Protein AF-A0A3M7GRW7-F1 (afdb_monomer_lite)

Sequence (315 aa):
MDSTAVFAVFLAGLLQLQQWLLDLPASTMAALSAYVTSEVLVVVLVALPWVFFLLSLLIVLRYGQVTFPTPPISPDSPAPTSLPALVDDADWHMRYGNLDKDNTTLTNRVTLMEQNLERLRGEKRHQQVEIARLERRLREAHEDLRTAREERQDPTSAAVYVELKEKKDILEARKAKLDRANKDLSKKLADREAAYQDLLAEKNDLQAKKGALASERLRHQHTHSKVLDLTAECERLEKQLSAAKEAAIDAQRTAESREKSMKDQRDHARLLDRQARDAAQLQRQLDTKLREQAENGAKELERTLGERDQTVKEL

Structure (mmCIF, N/CA/C/O backbone):
data_AF-A0A3M7GRW7-F1
#
_entry.id   AF-A0A3M7GRW7-F1
#
loop_
_atom_site.group_PDB
_atom_site.id
_atom_site.type_symbol
_atom_site.label_atom_id
_atom_site.label_alt_id
_atom_site.label_comp_id
_atom_site.label_asym_id
_atom_site.label_entity_id
_atom_site.label_seq_id
_atom_site.pdbx_PDB_ins_code
_atom_site.Cartn_x
_atom_site.Cartn_y
_atom_site.Cartn_z
_atom_site.occupancy
_atom_site.B_iso_or_equiv
_atom_site.auth_seq_id
_atom_site.auth_comp_id
_atom_site.auth_asym_id
_atom_site.auth_atom_id
_atom_site.pdbx_PDB_model_num
ATOM 1 N N . MET A 1 1 ? -23.688 -28.648 26.831 1.00 47.34 1 MET A N 1
ATOM 2 C CA . MET A 1 1 ? -22.777 -29.189 25.801 1.00 47.34 1 MET A CA 1
ATOM 3 C C . MET A 1 1 ? -22.650 -28.113 24.749 1.00 47.34 1 MET A C 1
ATOM 5 O O . MET A 1 1 ? -23.649 -27.794 24.118 1.00 47.34 1 MET A O 1
ATOM 9 N N . ASP A 1 2 ? -21.474 -27.504 24.635 1.00 44.59 2 ASP A N 1
ATOM 10 C CA . ASP A 1 2 ? -21.261 -26.378 23.729 1.00 44.59 2 ASP A CA 1
ATOM 11 C C . ASP A 1 2 ? -21.096 -26.904 22.301 1.00 44.59 2 ASP A C 1
ATOM 13 O O . ASP A 1 2 ? -20.104 -27.560 21.972 1.00 44.59 2 ASP A O 1
ATOM 17 N N . SER A 1 3 ? -22.087 -26.633 21.447 1.00 45.44 3 SER A N 1
ATOM 18 C CA . SER A 1 3 ? -22.124 -27.051 20.036 1.00 45.44 3 SER A CA 1
ATOM 19 C C . SER A 1 3 ? -20.879 -26.629 19.244 1.00 45.44 3 SER A C 1
ATOM 21 O O . SER A 1 3 ? -20.527 -27.256 18.248 1.00 45.44 3 SER A O 1
ATOM 23 N N . THR A 1 4 ? -20.170 -25.602 19.713 1.00 50.72 4 THR A N 1
ATOM 24 C CA . THR A 1 4 ? -18.926 -25.072 19.145 1.00 50.72 4 THR A CA 1
ATOM 25 C C . THR A 1 4 ? -17.755 -26.050 19.245 1.00 50.72 4 THR A C 1
ATOM 27 O O . THR A 1 4 ? -16.975 -26.158 18.302 1.00 50.72 4 THR A O 1
ATOM 30 N N . ALA A 1 5 ? -17.640 -26.801 20.345 1.00 51.97 5 ALA A N 1
ATOM 31 C CA . ALA A 1 5 ? -16.548 -27.761 20.529 1.00 51.97 5 ALA A CA 1
ATOM 32 C C . ALA A 1 5 ? -16.709 -28.977 19.602 1.00 51.97 5 ALA A C 1
ATOM 34 O O . ALA A 1 5 ? -15.744 -29.448 19.002 1.00 51.97 5 ALA A O 1
ATOM 35 N N . VAL A 1 6 ? -17.949 -29.437 19.421 1.00 56.25 6 VAL A N 1
ATOM 36 C CA . VAL A 1 6 ? -18.278 -30.543 18.510 1.00 56.25 6 VAL A CA 1
ATOM 37 C C . VAL A 1 6 ? -18.035 -30.136 17.053 1.00 56.25 6 VAL A C 1
ATOM 39 O O . VAL A 1 6 ? -17.478 -30.912 16.278 1.00 56.25 6 VAL A O 1
ATOM 42 N N . PHE A 1 7 ? -18.374 -28.896 16.692 1.00 55.38 7 PHE A N 1
ATOM 43 C CA . PHE A 1 7 ? -18.141 -28.365 15.348 1.00 55.38 7 PHE A CA 1
ATOM 44 C C . PHE A 1 7 ? -16.647 -28.182 15.033 1.00 55.38 7 PHE A C 1
ATOM 46 O O . PHE A 1 7 ? -16.212 -28.465 13.918 1.00 55.38 7 PHE A O 1
ATOM 53 N N . AL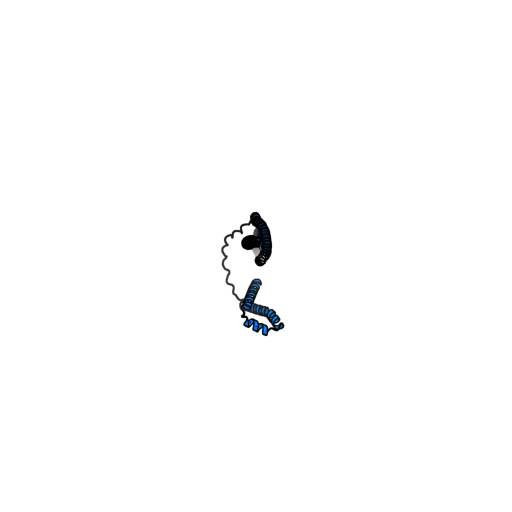A A 1 8 ? -15.840 -27.780 16.020 1.00 62.12 8 ALA A N 1
ATOM 54 C CA . ALA A 1 8 ? -14.392 -27.648 15.861 1.00 62.12 8 ALA A CA 1
ATOM 55 C C . ALA A 1 8 ? -13.701 -29.005 15.638 1.00 62.12 8 ALA A C 1
ATOM 57 O O . ALA A 1 8 ? -12.851 -29.123 14.756 1.00 62.12 8 ALA A O 1
ATOM 58 N N . VAL A 1 9 ? -14.104 -30.046 16.375 1.00 67.75 9 VAL A N 1
ATOM 59 C CA . VAL A 1 9 ? -13.589 -31.413 16.175 1.00 67.75 9 VAL A CA 1
ATOM 60 C C . VAL A 1 9 ? -14.010 -31.966 14.808 1.00 67.75 9 VAL A C 1
ATOM 62 O O . VAL A 1 9 ? -13.211 -32.614 14.135 1.00 67.75 9 VAL A O 1
ATOM 65 N N . PHE A 1 10 ? -15.228 -31.657 14.354 1.00 62.59 10 PHE A N 1
ATOM 66 C CA . PHE A 1 10 ? -15.708 -32.041 13.025 1.00 62.59 10 PHE A CA 1
ATOM 67 C C . PHE A 1 10 ? -14.916 -31.365 11.892 1.00 62.59 10 PHE A C 1
ATOM 69 O O . PHE A 1 10 ? -14.491 -32.038 10.953 1.00 62.59 10 PHE A O 1
ATOM 76 N N . LEU A 1 11 ? -14.651 -30.059 11.999 1.00 66.69 11 LEU A N 1
ATOM 77 C CA . LEU A 1 11 ? -13.840 -29.322 11.022 1.00 66.69 11 LEU A CA 1
ATOM 78 C C . LEU A 1 11 ? -12.388 -29.806 10.986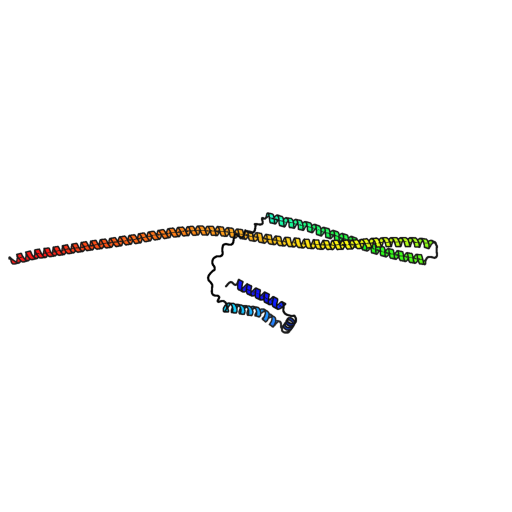 1.00 66.69 11 LEU A C 1
ATOM 80 O O . LEU A 1 11 ? -11.822 -29.956 9.904 1.00 66.69 11 LEU A O 1
ATOM 84 N N . ALA A 1 12 ? -11.801 -30.096 12.150 1.00 68.25 12 ALA A N 1
ATOM 85 C CA . ALA A 1 12 ? -10.462 -30.671 12.230 1.00 68.25 12 ALA A CA 1
ATOM 86 C C . ALA A 1 12 ? -10.405 -32.061 11.569 1.00 68.25 12 ALA A C 1
ATOM 88 O O . ALA A 1 12 ? -9.479 -32.344 10.811 1.00 68.25 12 ALA A O 1
ATOM 89 N N . GLY A 1 13 ? -11.432 -32.895 11.775 1.00 63.03 13 GLY A N 1
ATOM 90 C CA . GLY A 1 13 ? -11.557 -34.197 11.115 1.00 63.03 13 GLY A CA 1
ATOM 91 C C . GLY A 1 13 ? -11.691 -34.097 9.591 1.00 63.03 13 GLY A C 1
ATOM 92 O O . GLY A 1 13 ? -11.062 -34.867 8.870 1.00 63.03 13 GLY A O 1
ATOM 93 N N . LEU A 1 14 ? -12.449 -33.117 9.089 1.00 61.84 14 LEU A N 1
ATOM 94 C CA . LEU A 1 14 ? -12.606 -32.854 7.652 1.00 61.84 14 LEU A CA 1
ATOM 95 C C . LEU A 1 14 ? -11.302 -32.393 6.993 1.00 61.84 14 LEU A C 1
ATOM 97 O O . LEU A 1 14 ? -10.947 -32.889 5.924 1.00 61.84 14 LEU A O 1
ATOM 101 N N . LEU A 1 15 ? -10.566 -31.496 7.650 1.00 66.88 15 LEU A N 1
ATOM 102 C CA . LEU A 1 15 ? -9.250 -31.046 7.189 1.00 66.88 15 LEU A CA 1
ATOM 103 C C . LEU A 1 15 ? -8.248 -32.202 7.136 1.00 66.88 15 LEU A C 1
ATOM 105 O O . LEU A 1 15 ? -7.492 -32.328 6.175 1.00 66.88 15 LEU A O 1
ATOM 109 N N . GLN A 1 16 ? -8.285 -33.093 8.126 1.00 65.19 16 GLN A N 1
ATOM 110 C CA . GLN A 1 16 ? -7.390 -34.243 8.173 1.00 65.19 16 GLN A CA 1
ATOM 111 C C . GLN A 1 16 ? -7.751 -35.316 7.134 1.00 65.19 16 GLN A C 1
ATOM 113 O O . GLN A 1 16 ? -6.857 -35.927 6.551 1.00 65.19 16 GLN A O 1
ATOM 118 N N . LEU A 1 17 ? -9.041 -35.492 6.829 1.00 58.91 17 LEU A N 1
ATOM 119 C CA . LEU A 1 17 ? -9.506 -36.349 5.734 1.00 58.91 17 LEU A CA 1
ATOM 120 C C . LEU A 1 17 ? -9.080 -35.794 4.365 1.00 58.91 17 LEU A C 1
ATOM 122 O O . LEU A 1 17 ? -8.674 -36.555 3.489 1.00 58.91 17 LEU A O 1
ATOM 126 N N . GLN A 1 18 ? -9.138 -34.471 4.188 1.00 65.56 18 GLN A N 1
ATOM 127 C CA . GLN A 1 18 ? -8.706 -33.802 2.961 1.00 65.56 18 GLN A CA 1
ATOM 128 C C . GLN A 1 18 ? -7.193 -33.947 2.744 1.00 65.56 18 GLN A C 1
ATOM 130 O O . GLN A 1 18 ? -6.762 -34.224 1.627 1.00 65.56 18 GLN A O 1
ATOM 135 N N . GLN A 1 19 ? -6.400 -33.832 3.813 1.00 67.44 19 GLN A N 1
ATOM 136 C CA . GLN A 1 19 ? -4.958 -34.081 3.777 1.00 67.44 19 GLN A CA 1
ATOM 137 C C . GLN A 1 19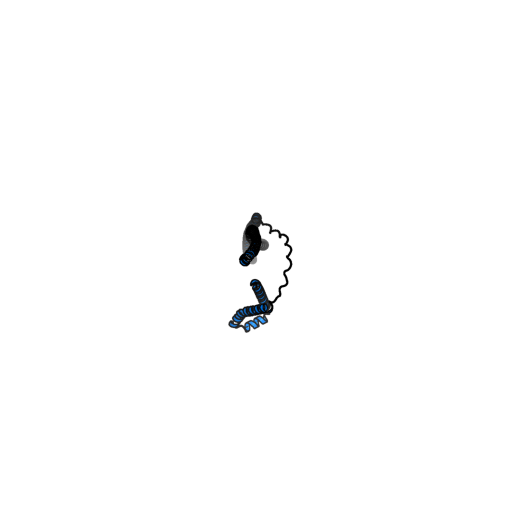 ? -4.656 -35.542 3.399 1.00 67.44 19 GLN A C 1
ATOM 139 O O . GLN A 1 19 ? -3.850 -35.805 2.513 1.00 67.44 19 GLN A O 1
ATOM 144 N N . TRP A 1 20 ? -5.377 -36.494 4.000 1.00 64.88 20 TRP A N 1
ATOM 145 C CA . TRP A 1 20 ? -5.219 -37.923 3.717 1.00 64.88 20 TRP A CA 1
ATOM 146 C C . TRP A 1 20 ? -5.600 -38.299 2.275 1.00 64.88 20 TRP A C 1
ATOM 148 O O . TRP A 1 20 ? -4.962 -39.153 1.666 1.00 64.88 20 TRP A O 1
ATOM 158 N N . LEU A 1 21 ? -6.608 -37.632 1.702 1.00 55.62 21 LEU A N 1
ATOM 159 C CA . LEU A 1 21 ? -7.007 -37.800 0.300 1.00 55.62 21 LEU A CA 1
ATOM 160 C C . LEU A 1 21 ? -5.959 -37.273 -0.692 1.00 55.62 21 LEU A C 1
ATOM 162 O O . LEU A 1 21 ? -5.822 -37.827 -1.782 1.00 55.62 21 LEU A O 1
ATOM 166 N N . LEU A 1 22 ? -5.227 -36.220 -0.320 1.00 63.06 22 LEU A N 1
ATOM 167 C CA . LEU A 1 22 ? -4.153 -35.637 -1.130 1.00 63.06 22 LEU A CA 1
ATOM 168 C C . LEU A 1 22 ? -2.857 -36.458 -1.070 1.00 63.06 22 LEU A C 1
ATOM 170 O O . LEU A 1 22 ? -2.104 -36.460 -2.040 1.00 63.06 22 LEU A O 1
ATOM 174 N N . ASP A 1 23 ? -2.640 -37.197 0.021 1.00 57.22 23 ASP A N 1
ATOM 175 C CA . ASP A 1 23 ? -1.462 -38.050 0.232 1.00 57.22 23 ASP A CA 1
ATOM 176 C C . ASP A 1 23 ? -1.611 -39.478 -0.344 1.00 57.22 23 ASP A C 1
ATOM 178 O O . ASP A 1 23 ? -0.719 -40.319 -0.192 1.00 57.22 23 ASP A O 1
ATOM 182 N N . LEU A 1 24 ? -2.719 -39.788 -1.030 1.00 56.59 24 LEU A N 1
ATOM 183 C CA . LEU A 1 24 ? -2.917 -41.093 -1.667 1.00 56.59 24 LEU A CA 1
ATOM 184 C C . LEU A 1 24 ? -2.034 -41.248 -2.926 1.00 56.59 24 LEU A C 1
ATOM 186 O O . LEU A 1 24 ? -2.049 -40.386 -3.808 1.00 56.59 24 LEU A O 1
ATOM 190 N N . PRO A 1 25 ? -1.294 -42.366 -3.072 1.00 61.78 25 PRO A N 1
ATOM 191 C CA . PRO A 1 25 ? -0.450 -42.611 -4.239 1.00 61.78 25 PRO A CA 1
ATOM 192 C C . PRO A 1 25 ? -1.278 -42.723 -5.530 1.00 61.78 25 PRO A C 1
ATOM 194 O O . PRO A 1 25 ? -2.374 -43.270 -5.543 1.00 61.78 25 PRO A O 1
ATOM 197 N N . ALA A 1 26 ? -0.735 -42.267 -6.662 1.00 56.31 26 ALA A N 1
ATOM 198 C CA . ALA A 1 26 ? -1.457 -42.212 -7.944 1.00 56.31 26 ALA A CA 1
ATOM 199 C C . ALA A 1 26 ? -2.066 -43.560 -8.406 1.00 56.31 26 ALA A C 1
ATOM 201 O O . ALA A 1 26 ? -3.051 -43.581 -9.145 1.00 56.31 26 ALA A O 1
ATOM 202 N N . SER A 1 27 ? -1.524 -44.691 -7.940 1.00 48.34 27 SER A N 1
ATOM 203 C CA . SER A 1 27 ? -2.046 -46.036 -8.208 1.00 48.34 27 SER A CA 1
ATOM 204 C C . SER A 1 27 ? -3.379 -46.337 -7.510 1.00 48.34 27 SER A C 1
ATOM 206 O O . SER A 1 27 ? -4.181 -47.095 -8.055 1.00 48.34 27 SER A O 1
ATOM 208 N N . THR A 1 28 ? -3.668 -45.733 -6.351 1.00 54.56 28 THR A N 1
ATOM 209 C CA . THR A 1 28 ? -4.964 -45.883 -5.664 1.00 54.56 28 THR A CA 1
ATOM 210 C C . THR A 1 28 ? -6.023 -44.951 -6.248 1.00 54.56 28 THR A C 1
ATOM 212 O O . THR A 1 28 ? -7.177 -45.361 -6.372 1.00 54.56 28 THR A O 1
ATOM 215 N N . MET A 1 29 ? -5.643 -43.754 -6.715 1.00 54.03 29 MET A N 1
ATOM 216 C CA . MET A 1 29 ? -6.555 -42.863 -7.451 1.00 54.03 29 MET A CA 1
ATOM 217 C C . MET A 1 29 ? -7.032 -43.478 -8.779 1.00 54.03 29 MET A C 1
ATOM 219 O O . MET A 1 29 ? -8.201 -43.338 -9.135 1.00 54.03 29 MET A O 1
ATOM 223 N N . ALA A 1 30 ? -6.161 -44.212 -9.481 1.00 50.00 30 ALA A N 1
ATOM 224 C CA . ALA A 1 30 ? -6.513 -44.917 -10.716 1.00 50.00 30 ALA A CA 1
ATOM 225 C C . ALA A 1 30 ? -7.403 -46.155 -10.483 1.00 50.00 30 ALA A C 1
ATOM 227 O O . ALA A 1 30 ? -8.252 -46.476 -11.311 1.00 50.00 30 ALA A O 1
ATOM 228 N N . ALA A 1 31 ? -7.246 -46.845 -9.349 1.00 54.41 31 ALA A N 1
ATOM 229 C CA . ALA A 1 31 ? -8.119 -47.962 -8.979 1.00 54.41 31 ALA A CA 1
ATOM 230 C C . ALA A 1 31 ? -9.518 -47.485 -8.542 1.00 54.41 31 ALA A C 1
ATOM 232 O O . ALA A 1 31 ? -10.516 -48.143 -8.835 1.00 54.41 31 ALA A O 1
ATOM 233 N N . LEU A 1 32 ? -9.602 -46.320 -7.889 1.00 51.66 32 LEU A N 1
ATOM 234 C CA . LEU A 1 32 ? -10.870 -45.696 -7.505 1.00 51.66 32 LEU A CA 1
ATOM 235 C C . LEU A 1 32 ? -11.652 -45.189 -8.724 1.00 51.66 32 LEU A C 1
ATOM 237 O O . LEU A 1 32 ? -12.863 -45.371 -8.768 1.00 51.66 32 LEU A O 1
ATOM 241 N N . SER A 1 33 ? -10.996 -44.634 -9.749 1.00 52.94 33 SER A N 1
ATOM 242 C CA . SER A 1 33 ? -11.694 -44.170 -10.960 1.00 52.94 33 SER A CA 1
ATOM 243 C C . SER A 1 33 ? -12.291 -45.303 -11.805 1.00 52.94 33 SER A C 1
ATOM 245 O O . SER A 1 33 ? -13.267 -45.077 -12.517 1.00 52.94 33 SER A O 1
ATOM 247 N N . ALA A 1 34 ? -11.764 -46.527 -11.693 1.00 51.53 34 ALA A N 1
ATOM 248 C CA . ALA A 1 34 ? -12.289 -47.704 -12.387 1.00 51.53 34 ALA A CA 1
ATOM 249 C C . ALA A 1 34 ? -13.552 -48.301 -11.729 1.00 51.53 34 ALA A C 1
ATOM 251 O O . ALA A 1 34 ? -14.300 -49.016 -12.391 1.00 51.53 34 ALA A O 1
ATOM 252 N N . TYR A 1 35 ? -13.806 -48.003 -10.449 1.00 52.62 35 TYR A N 1
ATOM 253 C CA . TYR A 1 35 ? -14.950 -48.524 -9.681 1.00 52.62 35 TYR A CA 1
ATOM 254 C C . TYR A 1 35 ? -16.094 -47.514 -9.503 1.00 52.62 35 TYR A C 1
ATOM 256 O O . TYR A 1 35 ? -17.100 -47.809 -8.856 1.00 52.62 35 TYR A O 1
ATOM 264 N N . VAL A 1 36 ? -15.950 -46.316 -10.069 1.00 47.72 36 VAL A N 1
ATOM 265 C CA . VAL A 1 36 ? -16.861 -45.194 -9.853 1.00 47.72 36 VAL A CA 1
ATOM 266 C C . VAL A 1 36 ? -17.817 -45.050 -11.034 1.00 47.72 36 VAL A C 1
ATOM 268 O O . VAL A 1 36 ? -17.513 -44.438 -12.054 1.00 47.72 36 VAL A O 1
ATOM 271 N N . THR A 1 37 ? -19.025 -45.581 -10.876 1.00 57.19 37 THR A N 1
ATOM 272 C CA . THR A 1 37 ? -20.202 -45.034 -11.559 1.00 57.19 37 THR A CA 1
ATOM 273 C C . THR A 1 37 ? -20.700 -43.816 -10.773 1.00 57.19 37 THR A C 1
ATOM 275 O O . THR A 1 37 ? -20.605 -43.776 -9.542 1.00 57.19 37 THR A O 1
ATOM 278 N N . SER A 1 38 ? -21.202 -42.786 -11.469 1.00 52.97 38 SER A N 1
ATOM 279 C CA . SER A 1 38 ? -21.516 -41.475 -10.865 1.00 52.97 38 SER A CA 1
ATOM 280 C C . SER A 1 38 ? -22.535 -41.538 -9.721 1.00 52.97 38 SER A C 1
ATOM 282 O O . SER A 1 38 ? -22.566 -40.640 -8.886 1.00 52.97 38 SER A O 1
ATOM 284 N N . GLU A 1 39 ? -23.338 -42.599 -9.646 1.00 54.66 39 GLU A N 1
ATOM 285 C CA . GLU A 1 39 ? -24.308 -42.823 -8.570 1.00 54.66 39 GLU A CA 1
ATOM 286 C C . GLU A 1 39 ? -23.643 -43.238 -7.248 1.00 54.66 39 GLU A C 1
ATOM 288 O O . GLU A 1 39 ? -24.036 -42.762 -6.182 1.00 54.66 39 GLU A O 1
ATOM 293 N N . VAL A 1 40 ? -22.581 -44.049 -7.293 1.00 56.91 40 VAL A N 1
ATOM 294 C CA . VAL A 1 40 ? -21.876 -44.519 -6.086 1.00 56.91 40 VAL A CA 1
ATOM 295 C C . VAL A 1 40 ? -21.068 -43.387 -5.452 1.00 56.91 40 VAL A C 1
ATOM 297 O O . VAL A 1 40 ? -20.997 -43.289 -4.230 1.00 56.91 40 VAL A O 1
ATOM 300 N N . LEU A 1 41 ? -20.517 -42.475 -6.259 1.00 57.91 41 LEU A N 1
ATOM 301 C CA . LEU A 1 41 ? -19.727 -41.352 -5.748 1.00 57.91 41 LEU A CA 1
ATOM 302 C C . LEU A 1 41 ? -20.581 -40.355 -4.952 1.00 57.91 41 LEU A C 1
ATOM 304 O O . LEU A 1 41 ? -20.133 -39.854 -3.924 1.00 57.91 41 LEU A O 1
ATOM 308 N N . VAL A 1 42 ? -21.824 -40.111 -5.386 1.00 56.06 42 VAL A N 1
ATOM 309 C CA . VAL A 1 42 ? -22.771 -39.238 -4.673 1.00 56.06 42 VAL A CA 1
ATOM 310 C C . VAL A 1 42 ? -23.213 -39.882 -3.362 1.00 56.06 42 VAL A C 1
ATOM 312 O O . VAL A 1 42 ? -23.216 -39.216 -2.329 1.00 56.06 42 VAL A O 1
ATOM 315 N N . VAL A 1 43 ? -23.510 -41.186 -3.366 1.00 57.41 43 VAL A N 1
ATOM 316 C CA . VAL A 1 43 ? -23.860 -41.914 -2.136 1.00 57.41 43 VAL A CA 1
ATOM 317 C C . VAL A 1 43 ? -22.691 -41.916 -1.154 1.00 57.41 43 VAL A C 1
ATOM 319 O O . VAL A 1 43 ? -22.903 -41.677 0.027 1.00 57.41 43 VAL A O 1
ATOM 322 N N . VAL A 1 44 ? -21.455 -42.105 -1.617 1.00 58.31 44 VAL A N 1
ATOM 323 C CA . VAL A 1 44 ? -20.264 -42.091 -0.755 1.00 58.31 44 VAL A CA 1
ATOM 324 C C . VAL A 1 44 ? -19.989 -40.688 -0.203 1.00 58.31 44 VAL A C 1
ATOM 326 O O . VAL A 1 44 ? -19.793 -40.557 1.001 1.00 58.31 44 VAL A O 1
ATOM 329 N N . LEU A 1 45 ? -20.052 -39.631 -1.022 1.00 61.56 45 LEU A N 1
ATOM 330 C CA . LEU A 1 45 ? -19.834 -38.245 -0.573 1.00 61.56 45 LEU A CA 1
ATOM 331 C C . LEU A 1 45 ? -20.910 -37.742 0.391 1.00 61.56 45 LEU A C 1
ATOM 333 O O . LEU A 1 45 ? -20.605 -36.954 1.284 1.00 61.56 45 LEU A O 1
ATOM 337 N N . VAL A 1 46 ? -22.155 -38.195 0.230 1.00 63.19 46 VAL A N 1
ATOM 338 C CA . VAL A 1 46 ? -23.260 -37.810 1.114 1.00 63.19 46 VAL A CA 1
ATOM 339 C C . VAL A 1 46 ? -23.310 -38.701 2.355 1.00 63.19 46 VAL A C 1
ATOM 341 O O . VAL A 1 46 ? -23.572 -38.194 3.438 1.00 63.19 46 VAL A O 1
ATOM 344 N N . ALA A 1 47 ? -23.019 -40.001 2.260 1.00 60.94 47 ALA A N 1
ATOM 345 C CA . ALA A 1 47 ? -23.128 -40.917 3.396 1.00 60.94 47 ALA A CA 1
ATOM 346 C C . ALA A 1 47 ? -21.913 -40.879 4.336 1.00 60.94 47 ALA A C 1
ATOM 348 O O . ALA A 1 47 ? -22.102 -41.008 5.546 1.00 60.94 47 ALA A O 1
ATOM 349 N N . LEU A 1 48 ? -20.683 -40.670 3.840 1.00 66.81 48 LEU A N 1
ATOM 350 C CA . LEU A 1 48 ? -19.485 -40.662 4.698 1.00 66.81 48 LEU A CA 1
ATOM 351 C C . LEU A 1 48 ? -19.548 -39.625 5.831 1.00 66.81 48 LEU A C 1
ATOM 353 O O . LEU A 1 48 ? -19.254 -39.993 6.970 1.00 66.81 48 LEU A O 1
ATOM 357 N N . PRO A 1 49 ? -19.946 -38.362 5.574 1.00 70.94 49 PRO A N 1
ATOM 358 C CA . PRO A 1 49 ? -20.052 -37.351 6.622 1.00 70.94 49 PRO A CA 1
ATOM 359 C C . PRO A 1 49 ? -21.086 -37.723 7.689 1.00 70.94 49 PRO A C 1
ATOM 361 O O . PRO A 1 49 ? -20.859 -37.493 8.875 1.00 70.94 49 PRO A O 1
ATOM 364 N N . TRP A 1 50 ? -22.196 -38.350 7.284 1.00 69.12 50 TRP A N 1
ATOM 365 C CA . TRP A 1 50 ? -23.246 -38.808 8.197 1.00 69.12 50 TRP A CA 1
ATOM 366 C C . TRP A 1 50 ? -22.807 -40.007 9.037 1.00 69.12 50 TRP A C 1
ATOM 368 O O . TRP A 1 50 ? -23.089 -40.052 10.233 1.00 69.12 50 TRP A O 1
ATOM 378 N N . VAL A 1 51 ? -22.069 -40.951 8.451 1.00 70.69 51 VAL A N 1
ATOM 379 C CA . VAL A 1 51 ? -21.496 -42.087 9.189 1.00 70.69 51 VAL A CA 1
ATOM 380 C C . VAL A 1 51 ? -20.459 -41.602 10.202 1.00 70.69 51 VAL A C 1
ATOM 382 O O . VAL A 1 51 ? -20.495 -42.035 11.353 1.00 70.69 51 VAL A O 1
ATOM 385 N N . PHE A 1 52 ? -19.592 -40.656 9.824 1.00 68.00 52 PHE A N 1
ATOM 386 C CA . PHE A 1 52 ? -18.630 -40.040 10.745 1.00 68.00 52 PHE A CA 1
ATOM 387 C C . PHE A 1 52 ? -19.323 -39.289 11.885 1.00 68.00 52 PHE A C 1
ATOM 389 O O . PHE A 1 52 ? -18.948 -39.453 13.044 1.00 68.00 52 PHE A O 1
ATOM 396 N N . PHE A 1 53 ? -20.371 -38.524 11.574 1.00 70.12 53 PHE A N 1
ATOM 397 C CA . PHE A 1 53 ? -21.169 -37.819 12.574 1.00 70.12 53 PHE A CA 1
ATOM 398 C C . PHE A 1 53 ? -21.812 -38.784 13.582 1.00 70.12 53 PHE A C 1
ATOM 400 O O . PHE A 1 53 ? -21.720 -38.569 14.792 1.00 70.12 53 PHE A O 1
ATOM 407 N N . LEU A 1 54 ? -22.405 -39.882 13.102 1.00 69.81 54 LEU A N 1
ATOM 408 C CA . LEU A 1 54 ? -23.010 -40.904 13.960 1.00 69.81 54 LEU A CA 1
ATOM 409 C C . LEU A 1 54 ? -21.967 -41.630 14.818 1.00 69.81 54 LEU A C 1
ATOM 411 O O . LEU A 1 54 ? -22.228 -41.882 15.995 1.00 69.81 54 LEU A O 1
ATOM 415 N N . LEU A 1 55 ? -20.778 -41.919 14.277 1.00 68.44 55 LEU A N 1
ATOM 416 C CA . LEU A 1 55 ? -19.686 -42.535 15.036 1.00 68.44 55 LEU A CA 1
ATOM 417 C C . LEU A 1 55 ? -19.159 -41.600 16.133 1.00 68.44 55 LEU A C 1
ATOM 419 O O . LEU A 1 55 ? -18.977 -42.030 17.272 1.00 68.44 55 LEU A O 1
ATOM 423 N N . SER A 1 56 ? -18.961 -40.315 15.821 1.00 65.06 56 SER A N 1
ATOM 424 C CA . SER A 1 56 ? -18.555 -39.301 16.800 1.00 65.06 56 SER A CA 1
ATOM 425 C C . SER A 1 56 ? -19.599 -39.128 17.902 1.00 65.06 56 SER A C 1
ATOM 427 O O . SER A 1 56 ? -19.234 -39.063 19.075 1.00 65.06 56 SER A O 1
ATOM 429 N N . LEU A 1 57 ? -20.892 -39.134 17.562 1.00 67.06 57 LEU A N 1
ATOM 430 C CA . LEU A 1 57 ? -21.979 -39.089 18.542 1.00 67.06 57 LEU A CA 1
ATOM 431 C C . LEU A 1 57 ? -21.950 -40.313 19.475 1.00 67.06 57 LEU A C 1
ATOM 433 O O . LEU A 1 57 ? -22.125 -40.174 20.684 1.00 67.06 57 LEU A O 1
ATOM 437 N N . LEU A 1 58 ? -21.667 -41.501 18.933 1.00 65.38 58 LEU A N 1
ATOM 438 C CA . LEU A 1 58 ? -21.546 -42.749 19.694 1.00 65.38 58 LEU A CA 1
ATOM 439 C C . LEU A 1 58 ? -20.348 -42.735 20.655 1.00 65.38 58 LEU A C 1
ATOM 441 O O . LEU A 1 58 ? -20.464 -43.227 21.778 1.00 65.38 58 LEU A O 1
ATOM 445 N N . ILE A 1 59 ? -19.226 -42.134 20.251 1.00 63.41 59 ILE A N 1
ATOM 446 C CA . ILE A 1 59 ? -18.041 -41.937 21.101 1.00 63.41 59 ILE A CA 1
ATOM 447 C C . ILE A 1 59 ? -18.358 -40.956 22.237 1.00 63.41 59 ILE A C 1
ATOM 449 O O . ILE A 1 59 ? -18.046 -41.242 23.392 1.00 63.41 59 ILE A O 1
ATOM 453 N N . VAL A 1 60 ? -19.050 -39.849 21.951 1.00 62.38 60 VAL A N 1
ATOM 454 C CA . VAL A 1 60 ? -19.478 -38.894 22.988 1.00 62.38 60 VAL A CA 1
ATOM 455 C C . VAL A 1 60 ? -20.480 -39.529 23.960 1.00 62.38 60 VAL A C 1
ATOM 457 O O . VAL A 1 60 ? -20.364 -39.320 25.165 1.00 62.38 60 VAL A O 1
ATOM 460 N N . LEU A 1 61 ? -21.409 -40.367 23.485 1.00 57.38 61 LEU A N 1
ATOM 461 C CA . LEU A 1 61 ? -22.336 -41.101 24.358 1.00 57.38 61 LEU A CA 1
ATOM 462 C C . LEU A 1 61 ? -21.647 -42.183 25.206 1.00 57.38 61 LEU A C 1
ATOM 464 O O . LEU A 1 61 ? -22.071 -42.430 26.332 1.00 57.38 61 LEU A O 1
ATOM 468 N N . ARG A 1 62 ? -20.608 -42.846 24.682 1.00 54.09 62 ARG A N 1
ATOM 469 C CA . ARG A 1 62 ? -19.882 -43.920 25.387 1.00 54.09 62 ARG A CA 1
ATOM 470 C C . ARG A 1 62 ? -18.842 -43.406 26.382 1.00 54.09 62 ARG A C 1
ATOM 472 O O . ARG A 1 62 ? -18.600 -44.088 27.372 1.00 54.09 62 ARG A O 1
ATOM 479 N N . TYR A 1 63 ? -18.249 -42.237 26.136 1.00 52.75 63 TYR A N 1
ATOM 480 C CA . TYR A 1 63 ? -17.144 -41.690 26.937 1.00 52.75 63 TYR A CA 1
ATOM 481 C C . TYR A 1 63 ? -17.476 -40.364 27.645 1.00 52.75 63 TYR A C 1
ATOM 483 O O . TYR A 1 63 ? -16.647 -39.833 28.377 1.00 52.75 63 TYR A O 1
ATOM 491 N N . GLY A 1 64 ? -18.701 -39.848 27.499 1.00 46.69 64 GLY A N 1
ATOM 492 C CA . GLY A 1 64 ? -19.194 -38.629 28.152 1.00 46.69 64 GLY A CA 1
ATOM 493 C C . GLY A 1 64 ? -19.517 -38.751 29.648 1.00 46.69 64 GLY A C 1
ATOM 494 O O . GLY A 1 64 ? -20.229 -37.900 30.175 1.00 46.69 64 GLY A O 1
ATOM 495 N N . GLN A 1 65 ? -19.020 -39.777 30.347 1.00 46.09 65 GLN A N 1
ATOM 496 C CA . GLN A 1 65 ? -19.013 -39.808 31.813 1.00 46.09 65 GLN A CA 1
ATOM 497 C C . GLN A 1 65 ? -17.613 -39.484 32.323 1.00 46.09 65 GLN A C 1
ATOM 499 O O . GLN A 1 65 ? -16.834 -40.366 32.670 1.00 46.09 65 GLN A O 1
ATOM 504 N N . VAL A 1 66 ? -17.304 -38.189 32.368 1.00 38.94 66 VAL A N 1
ATOM 505 C CA . VAL A 1 66 ? -16.159 -37.679 33.120 1.00 38.94 66 VAL A CA 1
ATOM 506 C C . VAL A 1 66 ? -16.703 -37.038 34.389 1.00 38.94 66 VAL A C 1
ATOM 508 O O . VAL A 1 66 ? -17.384 -36.016 34.364 1.00 38.94 66 VAL A O 1
ATOM 511 N N . THR A 1 67 ? -16.435 -37.714 35.499 1.00 41.66 67 THR A N 1
ATOM 512 C CA . THR A 1 67 ? -16.613 -37.251 36.873 1.00 41.66 67 THR A CA 1
ATOM 513 C C . THR A 1 67 ? -15.949 -35.891 37.082 1.00 41.66 67 THR A C 1
ATOM 515 O O . THR A 1 67 ? -14.774 -35.726 36.759 1.00 41.66 67 THR A O 1
ATOM 518 N N . PHE A 1 68 ? -16.688 -34.939 37.651 1.00 33.16 68 PHE A N 1
ATOM 519 C CA . PHE A 1 68 ? -16.180 -33.623 38.039 1.00 33.16 68 PHE A CA 1
ATOM 520 C C . PHE A 1 68 ? -15.126 -33.746 39.152 1.00 33.16 68 PHE A C 1
ATOM 522 O O . PHE A 1 68 ? -15.468 -34.231 40.234 1.00 33.16 68 PHE A O 1
ATOM 529 N N . PRO A 1 69 ? -13.882 -33.271 38.963 1.00 41.94 69 PRO A N 1
ATOM 530 C CA . PRO A 1 69 ? -13.057 -32.876 40.085 1.00 41.94 69 PRO A CA 1
ATOM 531 C C . PRO A 1 69 ? -13.468 -31.469 40.544 1.00 41.94 69 PRO A C 1
ATOM 533 O O . PRO A 1 69 ? -13.914 -30.629 39.762 1.00 41.94 69 PRO A O 1
ATOM 536 N N . THR A 1 70 ? -13.345 -31.253 41.847 1.00 42.59 70 THR A N 1
ATOM 537 C CA . THR A 1 70 ? -13.588 -30.008 42.582 1.00 42.59 70 THR A CA 1
ATOM 538 C C . THR A 1 70 ? -12.939 -28.776 41.928 1.00 42.59 70 THR A C 1
ATOM 540 O O . THR A 1 70 ? -11.886 -28.895 41.297 1.00 42.59 70 THR A O 1
ATOM 543 N N . PRO A 1 71 ? -13.538 -27.578 42.085 1.00 40.84 71 PRO A N 1
ATOM 544 C CA . PRO A 1 71 ? -13.056 -26.364 41.434 1.00 40.84 71 PRO A CA 1
ATOM 545 C C . PRO A 1 71 ? -11.662 -25.981 41.958 1.00 40.84 71 PRO A C 1
ATOM 547 O O . PRO A 1 71 ? -11.446 -26.016 43.174 1.00 40.84 71 PRO A O 1
ATOM 550 N N . PRO A 1 72 ? -10.713 -25.598 41.085 1.00 43.69 72 PRO A N 1
ATOM 551 C CA . PRO A 1 72 ? -9.462 -25.025 41.541 1.00 43.69 72 PRO A CA 1
ATOM 552 C C . PRO A 1 72 ? -9.710 -23.643 42.152 1.00 43.69 72 PRO A C 1
ATOM 554 O O . PRO A 1 72 ? -10.564 -22.871 41.713 1.00 43.69 72 PRO A O 1
ATOM 557 N N . ILE A 1 73 ? -8.931 -23.377 43.194 1.00 45.88 73 ILE A N 1
ATOM 558 C CA . ILE A 1 73 ? -8.773 -22.096 43.875 1.00 45.88 73 ILE A CA 1
ATOM 559 C C . ILE A 1 73 ? -8.516 -20.992 42.839 1.00 45.88 73 ILE A C 1
ATOM 561 O O . ILE A 1 73 ? -7.783 -21.199 41.871 1.00 45.88 73 ILE A O 1
ATOM 565 N N . SER A 1 74 ? -9.159 -19.845 43.060 1.00 41.44 74 SER A N 1
ATOM 566 C CA . SER A 1 74 ? -9.092 -18.623 42.260 1.00 41.44 74 SER A CA 1
ATOM 567 C C . SER A 1 74 ? -7.683 -18.344 41.718 1.00 41.44 74 SER A C 1
ATOM 569 O O . SER A 1 74 ? -6.742 -18.328 42.513 1.00 41.44 74 SER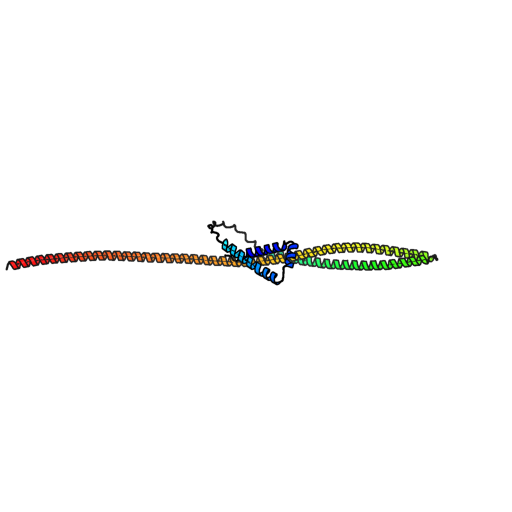 A O 1
ATOM 571 N N . PRO A 1 75 ? -7.507 -18.083 40.410 1.00 47.75 75 PRO A N 1
ATOM 572 C CA . PRO A 1 75 ? -6.240 -17.568 39.925 1.00 47.75 75 PRO A CA 1
ATOM 573 C C . PRO A 1 75 ? -6.059 -16.134 40.429 1.00 47.75 75 PRO A C 1
ATOM 575 O O . PRO A 1 75 ? -7.002 -15.336 40.419 1.00 47.75 75 PRO A O 1
ATOM 578 N N . ASP A 1 76 ? -4.840 -15.828 40.868 1.00 46.78 76 ASP A N 1
ATOM 579 C CA . ASP A 1 76 ? -4.403 -14.470 41.164 1.00 46.78 76 ASP A CA 1
ATOM 580 C C . ASP A 1 76 ? -4.742 -13.541 39.996 1.00 46.78 76 ASP A C 1
ATOM 582 O O . ASP A 1 76 ? -4.561 -13.884 38.823 1.00 46.78 76 ASP A O 1
ATOM 586 N N . SER A 1 77 ? -5.253 -12.359 40.342 1.00 42.47 77 SER A N 1
ATOM 587 C CA . SER A 1 77 ? -5.581 -11.298 39.395 1.00 42.47 77 SER A CA 1
ATOM 588 C C . SER A 1 77 ? -4.396 -11.077 38.448 1.00 42.47 77 SER A C 1
ATOM 590 O O . SER A 1 77 ? -3.318 -10.703 38.923 1.00 42.47 77 SER A O 1
ATOM 592 N N . PRO A 1 78 ? -4.548 -11.274 37.125 1.00 45.50 78 PRO A N 1
ATOM 593 C CA . PRO A 1 78 ? -3.481 -10.939 36.204 1.00 45.50 78 PRO A CA 1
ATOM 594 C C . PRO A 1 78 ? -3.209 -9.440 36.335 1.00 45.50 78 PRO A C 1
ATOM 596 O O . PRO A 1 78 ? -4.136 -8.627 36.412 1.00 45.50 78 PRO A O 1
ATOM 599 N N . ALA A 1 79 ? -1.924 -9.093 36.418 1.00 45.72 79 ALA A N 1
ATOM 600 C CA . ALA A 1 79 ? -1.452 -7.718 36.389 1.00 45.72 79 ALA A CA 1
ATOM 601 C C . ALA A 1 79 ? -2.158 -6.953 35.254 1.00 45.72 79 ALA A C 1
ATOM 603 O O . ALA A 1 79 ? -2.406 -7.554 34.201 1.00 45.72 79 ALA A O 1
ATOM 604 N N . PRO A 1 80 ? -2.495 -5.662 35.449 1.00 41.72 80 PRO A N 1
ATOM 605 C CA . PRO A 1 80 ? -3.228 -4.890 34.461 1.00 41.72 80 PRO A CA 1
ATOM 606 C C . PRO A 1 80 ? -2.443 -4.947 33.158 1.00 41.72 80 PRO A C 1
ATOM 608 O O . PRO A 1 80 ? -1.363 -4.372 33.032 1.00 41.72 80 PRO A O 1
ATOM 611 N N . THR A 1 81 ? -2.964 -5.715 32.203 1.00 42.00 81 THR A N 1
ATOM 612 C CA . THR A 1 81 ? -2.448 -5.719 30.845 1.00 42.00 81 THR A CA 1
ATOM 613 C C . THR A 1 81 ? -2.680 -4.299 30.378 1.00 42.00 81 THR A C 1
ATOM 615 O O . THR A 1 81 ? -3.829 -3.865 30.288 1.00 42.00 81 THR A O 1
ATOM 618 N N . SER A 1 82 ? -1.598 -3.539 30.225 1.00 44.19 82 SER A N 1
ATOM 619 C CA . SER A 1 82 ? -1.651 -2.160 29.762 1.00 44.19 82 SER A CA 1
ATOM 620 C C . SER A 1 82 ? -2.581 -2.109 28.558 1.00 44.19 82 SER A C 1
ATOM 622 O O . SER A 1 82 ? -2.353 -2.845 27.592 1.00 44.19 82 SER A O 1
ATOM 624 N N . LEU A 1 83 ? -3.637 -1.295 28.656 1.00 48.12 83 LEU A N 1
ATOM 625 C CA . LEU A 1 83 ? -4.514 -0.973 27.534 1.00 48.12 83 LEU A CA 1
ATOM 626 C C . LEU A 1 83 ? -3.629 -0.751 26.300 1.00 48.12 83 LEU A C 1
ATOM 628 O O . LEU A 1 83 ? -2.616 -0.052 26.430 1.00 48.12 83 LEU A O 1
ATOM 632 N N . PRO A 1 84 ? -3.942 -1.366 25.142 1.00 48.81 84 PRO A N 1
ATOM 633 C CA . PRO A 1 84 ? -3.175 -1.123 23.931 1.00 48.81 84 PRO A CA 1
ATOM 634 C C . PRO A 1 84 ? -3.111 0.388 23.755 1.00 48.81 84 PRO A C 1
ATOM 636 O O . PRO A 1 84 ? -4.156 1.040 23.790 1.00 48.81 84 PRO A O 1
ATOM 639 N N . ALA A 1 85 ? -1.886 0.924 23.688 1.00 52.62 85 ALA A N 1
ATOM 640 C CA . ALA A 1 85 ? -1.649 2.356 23.596 1.00 52.62 85 ALA A CA 1
ATOM 641 C C . ALA A 1 85 ? -2.622 2.925 22.564 1.00 52.62 85 ALA A C 1
ATOM 643 O O . ALA A 1 85 ? -2.657 2.445 21.427 1.00 52.62 85 ALA A O 1
ATOM 644 N N . LEU A 1 86 ? -3.479 3.847 23.005 1.00 58.38 86 LEU A N 1
ATOM 645 C CA . LEU A 1 86 ? -4.468 4.482 22.153 1.00 58.38 86 LEU A CA 1
ATOM 646 C C . LEU A 1 86 ? -3.685 5.168 21.035 1.00 58.38 86 LEU A C 1
ATOM 648 O O . LEU A 1 86 ? -3.024 6.175 21.263 1.00 58.38 86 LEU A O 1
ATOM 652 N N . VAL A 1 87 ? -3.660 4.549 19.855 1.00 64.44 87 VAL A N 1
ATOM 653 C CA . VAL A 1 87 ? -3.044 5.151 18.677 1.00 64.44 87 VAL A CA 1
ATOM 654 C C . VAL A 1 87 ? -3.957 6.304 18.297 1.00 64.44 87 VAL A C 1
ATOM 656 O O . VAL A 1 87 ? -5.040 6.074 17.754 1.00 64.44 87 VAL A O 1
ATOM 659 N N . ASP A 1 88 ? -3.538 7.515 18.652 1.00 73.56 88 ASP A N 1
ATOM 660 C CA . ASP A 1 88 ? -4.294 8.734 18.399 1.00 73.56 88 ASP A CA 1
ATOM 661 C C . ASP A 1 88 ? -4.555 8.916 16.897 1.00 73.56 88 ASP A C 1
ATOM 663 O O . ASP A 1 88 ? -3.775 8.497 16.035 1.00 73.56 88 ASP A O 1
ATOM 667 N N . ASP A 1 89 ? -5.643 9.608 16.558 1.00 74.81 89 ASP A N 1
ATOM 668 C CA . ASP A 1 89 ? -5.984 9.931 15.166 1.00 74.81 89 ASP A CA 1
ATOM 669 C C . ASP A 1 89 ? -4.850 10.678 14.436 1.00 74.81 89 ASP A C 1
ATOM 671 O O . ASP A 1 89 ? -4.685 10.544 13.218 1.00 74.81 89 ASP A O 1
ATOM 675 N N . ALA A 1 90 ? -4.019 11.417 15.178 1.00 80.62 90 ALA A N 1
ATOM 676 C CA . ALA A 1 90 ? -2.828 12.084 14.660 1.00 80.62 90 ALA A CA 1
ATOM 677 C C . ALA A 1 90 ? -1.788 11.093 14.104 1.00 80.62 90 ALA A C 1
ATOM 679 O O . ALA A 1 90 ? -1.230 11.327 13.027 1.00 80.62 90 ALA A O 1
ATOM 680 N N . ASP A 1 91 ? -1.576 9.960 14.776 1.00 85.06 91 ASP A N 1
ATOM 681 C CA . ASP A 1 91 ? -0.646 8.919 14.332 1.00 85.06 91 ASP A CA 1
ATOM 682 C C . ASP A 1 91 ? -1.147 8.239 13.056 1.00 85.06 91 ASP A C 1
ATOM 684 O O . ASP A 1 91 ? -0.366 7.992 12.131 1.00 85.06 91 ASP A O 1
ATOM 688 N N . TRP A 1 92 ? -2.457 7.999 12.948 1.00 82.56 92 TRP A N 1
ATOM 689 C CA . TRP A 1 92 ? -3.063 7.488 11.716 1.00 82.56 92 TRP A CA 1
ATOM 690 C C . TRP A 1 92 ? -2.897 8.460 10.556 1.00 82.56 92 TRP A C 1
ATOM 692 O O . TRP A 1 92 ? -2.529 8.043 9.455 1.00 82.56 92 TRP A O 1
ATOM 702 N N . HIS A 1 93 ? -3.126 9.752 10.792 1.00 82.75 93 HIS A N 1
ATOM 703 C CA . HIS A 1 93 ? -2.930 10.780 9.777 1.00 82.75 93 HIS A CA 1
ATOM 704 C C . HIS A 1 93 ? -1.473 10.893 9.330 1.00 82.75 93 HIS A C 1
ATOM 706 O O . HIS A 1 93 ? -1.224 11.016 8.130 1.00 82.75 93 HIS A O 1
ATOM 712 N N . MET A 1 94 ? -0.512 10.791 10.250 1.00 86.50 94 MET A N 1
ATOM 713 C CA . MET A 1 94 ? 0.908 10.792 9.901 1.00 86.50 94 MET A CA 1
ATOM 714 C C . MET A 1 94 ? 1.298 9.551 9.099 1.00 86.50 94 MET A C 1
ATOM 716 O O . MET A 1 94 ? 1.895 9.672 8.030 1.00 86.50 94 MET A O 1
ATOM 720 N N . ARG A 1 95 ? 0.926 8.355 9.567 1.00 85.56 95 ARG A N 1
ATOM 721 C CA . ARG A 1 95 ? 1.269 7.096 8.891 1.00 85.56 95 ARG A CA 1
ATOM 722 C C . ARG A 1 95 ? 0.634 7.003 7.506 1.00 85.56 95 ARG A C 1
ATOM 724 O O . ARG A 1 95 ? 1.334 6.728 6.537 1.00 85.56 95 ARG A O 1
ATOM 731 N N . TYR A 1 96 ? -0.667 7.271 7.395 1.00 83.56 96 TYR A N 1
ATOM 732 C CA . TYR A 1 96 ? -1.388 7.203 6.121 1.00 83.56 96 TYR A CA 1
ATOM 733 C C . TYR A 1 96 ? -0.970 8.337 5.176 1.00 83.56 96 TYR A C 1
ATOM 735 O O . TYR A 1 96 ? -0.757 8.107 3.989 1.00 83.56 96 TYR A O 1
ATOM 743 N N . GLY A 1 97 ? -0.791 9.551 5.707 1.00 81.50 97 GLY A N 1
ATOM 744 C CA . GLY A 1 97 ? -0.373 10.715 4.930 1.00 81.50 97 GLY A CA 1
ATOM 745 C C . GLY A 1 97 ? 1.038 10.581 4.359 1.00 81.50 97 GLY A C 1
ATOM 746 O O . GLY A 1 97 ? 1.270 10.981 3.220 1.00 81.50 97 GLY A O 1
ATOM 747 N N . ASN A 1 98 ? 1.972 9.986 5.106 1.00 88.56 98 ASN A N 1
ATOM 748 C CA . ASN A 1 98 ? 3.307 9.681 4.590 1.00 88.56 98 ASN A CA 1
ATOM 749 C C . ASN A 1 98 ? 3.240 8.607 3.502 1.00 88.56 98 ASN A C 1
ATOM 751 O O . ASN A 1 98 ? 3.802 8.794 2.429 1.00 88.56 98 ASN A O 1
ATOM 755 N N . LEU A 1 99 ? 2.460 7.548 3.723 1.00 88.94 99 LEU A N 1
ATOM 756 C CA . LEU A 1 99 ? 2.315 6.470 2.748 1.00 88.94 99 LEU A CA 1
ATOM 757 C C . LEU A 1 99 ? 1.688 6.943 1.424 1.00 88.94 99 LEU A C 1
ATOM 759 O O . LEU A 1 99 ? 2.084 6.485 0.354 1.00 88.94 99 LEU A O 1
ATOM 763 N N . ASP A 1 100 ? 0.737 7.879 1.471 1.00 85.19 100 ASP A N 1
ATOM 764 C CA . ASP A 1 100 ? 0.151 8.489 0.272 1.00 85.19 100 ASP A CA 1
ATOM 765 C C . ASP A 1 100 ? 1.144 9.391 -0.473 1.00 85.19 100 ASP A C 1
ATOM 767 O O . ASP A 1 100 ? 1.208 9.365 -1.708 1.00 85.19 100 ASP A O 1
ATOM 771 N N . LYS A 1 101 ? 1.967 10.158 0.251 1.00 87.94 101 LYS A N 1
ATOM 772 C CA . LYS A 1 101 ? 3.058 10.943 -0.352 1.00 87.94 101 LYS A CA 1
ATOM 773 C C . LYS A 1 101 ? 4.104 10.042 -1.008 1.00 87.94 101 LYS A C 1
ATOM 775 O O . LYS A 1 101 ? 4.538 10.319 -2.126 1.00 87.94 101 LYS A O 1
ATOM 780 N N . ASP A 1 102 ? 4.464 8.942 -0.360 1.00 89.75 102 ASP A N 1
ATOM 781 C CA . ASP A 1 102 ? 5.408 7.970 -0.908 1.00 89.75 102 ASP A CA 1
ATOM 782 C C . ASP A 1 102 ? 4.829 7.293 -2.156 1.00 89.75 102 ASP A C 1
ATOM 784 O O . ASP A 1 102 ? 5.503 7.184 -3.179 1.00 89.75 102 ASP A O 1
ATOM 788 N N . ASN A 1 103 ? 3.544 6.928 -2.133 1.00 90.44 103 ASN A N 1
ATOM 789 C CA . ASN A 1 103 ? 2.866 6.310 -3.272 1.00 90.44 103 ASN A CA 1
ATOM 790 C C . ASN A 1 103 ? 2.749 7.262 -4.475 1.00 90.44 103 ASN A C 1
ATOM 792 O O . ASN A 1 103 ? 3.036 6.876 -5.610 1.00 90.44 103 ASN A O 1
ATOM 796 N N . THR A 1 104 ? 2.381 8.523 -4.242 1.00 89.94 104 THR A N 1
ATOM 797 C CA . THR A 1 104 ? 2.338 9.545 -5.304 1.00 89.94 104 THR A CA 1
ATOM 798 C C . THR A 1 104 ? 3.724 9.805 -5.890 1.00 89.94 104 THR A C 1
ATOM 800 O O . THR A 1 104 ? 3.885 9.821 -7.112 1.00 89.94 104 THR A O 1
ATOM 803 N N . THR A 1 105 ? 4.746 9.916 -5.040 1.00 93.56 105 THR A N 1
ATOM 804 C CA . THR A 1 105 ? 6.144 10.060 -5.469 1.00 93.56 105 THR A CA 1
ATOM 805 C C . THR A 1 105 ? 6.592 8.869 -6.309 1.00 93.56 105 THR A C 1
ATOM 807 O O . THR A 1 105 ? 7.167 9.046 -7.385 1.00 93.56 105 THR A O 1
ATOM 810 N N . LEU A 1 106 ? 6.297 7.649 -5.864 1.00 93.00 106 LEU A N 1
ATOM 811 C CA . LEU A 1 106 ? 6.665 6.436 -6.580 1.00 93.00 106 LEU A CA 1
ATOM 812 C C . LEU A 1 106 ? 5.913 6.302 -7.907 1.00 93.00 106 LEU A C 1
ATOM 814 O O . LEU A 1 106 ? 6.517 5.962 -8.921 1.00 93.00 106 LEU A O 1
ATOM 818 N N . THR A 1 107 ? 4.629 6.654 -7.939 1.00 91.56 107 THR A N 1
ATOM 819 C CA . THR A 1 107 ? 3.832 6.689 -9.172 1.00 91.56 107 THR A CA 1
ATOM 820 C C . THR A 1 107 ? 4.449 7.639 -10.198 1.00 91.56 107 THR A C 1
ATOM 822 O O . THR A 1 107 ? 4.613 7.259 -11.355 1.00 91.56 107 THR A O 1
ATOM 825 N N . ASN A 1 108 ? 4.887 8.829 -9.776 1.00 93.88 108 ASN A N 1
ATOM 826 C CA . ASN A 1 108 ? 5.588 9.774 -10.651 1.00 93.88 108 ASN A CA 1
ATOM 827 C C . ASN A 1 108 ? 6.939 9.230 -11.150 1.00 93.88 108 ASN A C 1
ATOM 829 O O . ASN A 1 108 ? 7.331 9.476 -12.290 1.00 93.88 108 ASN A O 1
ATOM 833 N N . ARG A 1 109 ? 7.668 8.472 -10.320 1.00 94.31 109 ARG A N 1
ATOM 834 C CA . ARG A 1 109 ? 8.924 7.820 -10.736 1.00 94.31 109 ARG A CA 1
ATOM 835 C C . ARG A 1 109 ? 8.676 6.719 -11.766 1.00 94.31 109 ARG A C 1
ATOM 837 O O . ARG A 1 109 ? 9.431 6.628 -12.732 1.00 94.31 109 ARG A O 1
ATOM 844 N N . VAL A 1 110 ? 7.626 5.918 -11.583 1.00 93.81 110 VAL A N 1
ATOM 845 C CA . VAL A 1 110 ? 7.217 4.860 -12.520 1.00 93.81 110 VAL A CA 1
ATOM 846 C C . VAL A 1 110 ? 6.855 5.462 -13.876 1.00 93.81 110 VAL A C 1
ATOM 848 O O . VAL A 1 110 ? 7.433 5.055 -14.881 1.00 93.81 110 VAL A O 1
ATOM 851 N N . THR A 1 111 ? 6.004 6.491 -13.916 1.00 94.12 111 THR A N 1
ATOM 852 C CA . THR A 1 111 ? 5.610 7.140 -15.180 1.00 94.12 111 THR A CA 1
ATOM 853 C C . THR A 1 111 ? 6.799 7.785 -15.894 1.00 94.12 111 THR A C 1
ATOM 855 O O . THR A 1 111 ? 6.944 7.661 -17.112 1.00 94.12 111 THR A O 1
ATOM 858 N N . LEU A 1 112 ? 7.710 8.422 -15.151 1.00 94.75 112 LEU A N 1
ATOM 859 C CA . LEU A 1 112 ? 8.944 8.964 -15.719 1.00 94.75 112 LEU A CA 1
ATOM 860 C C . LEU A 1 112 ? 9.851 7.857 -16.282 1.00 94.75 112 LEU A C 1
ATOM 862 O O . LEU A 1 112 ? 10.489 8.042 -17.323 1.00 94.75 112 LEU A O 1
ATOM 866 N N . MET A 1 113 ? 9.942 6.708 -15.609 1.00 94.56 113 MET A N 1
ATOM 867 C CA . MET A 1 113 ? 10.733 5.575 -16.091 1.00 94.56 113 MET A CA 1
ATOM 868 C C . MET A 1 113 ? 10.124 4.967 -17.362 1.00 94.56 113 MET A C 1
ATOM 870 O O . MET A 1 113 ? 10.864 4.689 -18.305 1.00 94.56 113 MET A O 1
ATOM 874 N N . GLU A 1 114 ? 8.797 4.851 -17.442 1.00 94.12 114 GLU A N 1
ATOM 875 C CA . GLU A 1 114 ? 8.074 4.390 -18.639 1.00 94.12 114 GLU A CA 1
ATOM 876 C C . GLU A 1 114 ? 8.353 5.282 -19.849 1.00 94.12 114 GLU A C 1
ATOM 878 O O . GLU A 1 114 ? 8.714 4.788 -20.918 1.00 94.12 114 GLU A O 1
ATOM 883 N N . GLN A 1 115 ? 8.276 6.603 -19.671 1.00 95.56 115 GLN A N 1
ATOM 884 C CA . GLN A 1 115 ? 8.602 7.562 -20.729 1.00 95.56 115 GLN A CA 1
ATOM 885 C C . GLN A 1 115 ? 10.061 7.434 -21.188 1.00 95.56 115 GLN A C 1
ATOM 887 O O . GLN A 1 115 ? 10.352 7.480 -22.385 1.00 95.56 115 GLN A O 1
ATOM 892 N N . ASN A 1 116 ? 10.993 7.240 -20.249 1.00 95.50 116 ASN A N 1
ATOM 893 C CA . ASN A 1 116 ? 12.400 7.022 -20.579 1.00 95.50 116 ASN A CA 1
ATOM 894 C C . ASN A 1 116 ? 12.620 5.721 -21.361 1.00 95.50 116 ASN A C 1
ATOM 896 O O . ASN A 1 116 ? 13.406 5.719 -22.311 1.00 95.50 116 ASN A O 1
ATOM 900 N N . LEU A 1 117 ? 11.942 4.635 -20.984 1.00 95.44 117 LEU A N 1
ATOM 901 C CA . LEU A 1 117 ? 11.999 3.363 -21.703 1.00 95.44 117 LEU A CA 1
ATOM 902 C C . LEU A 1 117 ? 11.450 3.499 -23.120 1.00 95.44 117 LEU A C 1
ATOM 904 O O . LEU A 1 117 ? 12.094 3.038 -24.062 1.00 95.44 117 LEU A O 1
ATOM 908 N N . GLU A 1 118 ? 10.317 4.179 -23.298 1.00 95.38 118 GLU A N 1
ATOM 909 C CA . GLU A 1 118 ? 9.747 4.392 -24.630 1.00 95.38 118 GLU A CA 1
ATOM 910 C C . GLU A 1 118 ? 10.671 5.240 -25.511 1.00 95.38 118 GLU A C 1
ATOM 912 O O . GLU A 1 118 ? 10.908 4.900 -26.674 1.00 95.38 118 GLU A O 1
ATOM 917 N N . ARG A 1 119 ? 11.297 6.282 -24.943 1.00 96.31 119 ARG A N 1
ATOM 918 C CA . ARG A 1 119 ? 12.310 7.075 -25.651 1.00 96.31 119 ARG A CA 1
ATOM 919 C C . ARG A 1 119 ? 13.496 6.214 -26.092 1.00 96.31 119 ARG A C 1
ATOM 921 O O . ARG A 1 119 ? 13.860 6.248 -27.265 1.00 96.31 119 ARG A O 1
ATOM 928 N N . LEU A 1 120 ? 14.066 5.406 -25.194 1.00 93.44 120 LEU A N 1
ATOM 929 C CA . LEU A 1 120 ? 15.197 4.523 -25.515 1.00 93.44 120 LEU A CA 1
ATOM 930 C C . LEU A 1 120 ? 14.827 3.461 -26.561 1.00 93.44 120 LEU A C 1
ATOM 932 O O . LEU A 1 120 ? 15.619 3.171 -27.459 1.00 93.44 120 LEU A O 1
ATOM 936 N N . ARG A 1 121 ? 13.610 2.906 -26.497 1.00 94.25 121 ARG A N 1
ATOM 937 C CA . ARG A 1 121 ? 13.072 1.997 -27.525 1.00 94.25 121 ARG A CA 1
ATOM 938 C C . ARG A 1 121 ? 12.924 2.702 -28.871 1.00 94.25 121 ARG A C 1
ATOM 940 O O . ARG A 1 121 ? 13.220 2.109 -29.909 1.00 94.25 121 ARG A O 1
ATOM 947 N N . GLY A 1 122 ? 12.481 3.958 -28.877 1.00 94.44 122 GLY A N 1
ATOM 948 C CA . GLY A 1 122 ? 12.446 4.814 -30.063 1.00 94.44 122 GLY A CA 1
ATOM 949 C C . GLY A 1 122 ? 13.834 5.032 -30.672 1.00 94.44 122 GLY A C 1
ATOM 950 O O . GLY A 1 122 ? 14.034 4.759 -31.855 1.00 94.44 122 GLY A O 1
ATOM 951 N N . GLU A 1 123 ? 14.810 5.438 -29.859 1.00 94.31 123 GLU A N 1
ATOM 952 C CA . GLU A 1 123 ? 16.201 5.653 -30.283 1.00 94.31 123 GLU A CA 1
ATOM 953 C C . GLU A 1 123 ? 16.832 4.378 -30.857 1.00 94.31 123 GLU A C 1
ATOM 955 O O . GLU A 1 123 ? 17.450 4.413 -31.923 1.00 94.31 123 GLU A O 1
ATOM 960 N N . LYS A 1 124 ? 16.620 3.230 -30.202 1.00 92.62 124 LYS A N 1
ATOM 961 C CA . LYS A 1 124 ? 17.093 1.928 -30.684 1.00 92.62 124 LYS A CA 1
ATOM 962 C C . LYS A 1 124 ? 16.492 1.572 -32.046 1.00 92.62 124 LYS A C 1
ATOM 964 O O . LYS A 1 124 ? 17.232 1.182 -32.949 1.00 92.62 124 LYS A O 1
ATOM 969 N N . ARG A 1 125 ? 15.173 1.740 -32.221 1.00 93.88 125 ARG A N 1
ATOM 970 C CA . ARG A 1 125 ? 14.494 1.524 -33.514 1.00 93.88 125 ARG A CA 1
ATOM 971 C C . ARG A 1 125 ? 15.077 2.428 -34.600 1.00 93.88 125 ARG A C 1
ATOM 973 O O . ARG A 1 125 ? 15.376 1.954 -35.692 1.00 93.88 125 ARG A O 1
ATOM 980 N N . HIS A 1 126 ? 15.295 3.707 -34.295 1.00 94.62 126 HIS A N 1
ATOM 981 C CA . HIS A 1 126 ? 15.889 4.649 -35.241 1.00 94.62 126 HIS A CA 1
ATOM 982 C C . HIS A 1 126 ? 17.314 4.239 -35.651 1.00 94.62 126 HIS A C 1
ATOM 984 O O . HIS A 1 126 ? 17.618 4.181 -36.843 1.00 94.62 126 HIS A O 1
ATOM 990 N N . GLN A 1 127 ? 18.170 3.869 -34.692 1.00 92.31 127 GLN A N 1
ATOM 991 C CA . GLN A 1 127 ? 19.524 3.398 -34.995 1.00 92.31 127 GLN A CA 1
ATOM 992 C C . GLN A 1 127 ? 19.528 2.115 -35.834 1.00 92.31 127 GLN A C 1
ATOM 994 O O . GLN A 1 127 ? 20.350 1.988 -36.738 1.00 92.31 127 GLN A O 1
ATOM 999 N N . GLN A 1 128 ? 18.602 1.184 -35.589 1.00 91.69 128 GLN A N 1
ATOM 1000 C CA . GLN A 1 128 ? 18.454 -0.022 -36.412 1.00 91.69 128 GLN A CA 1
ATOM 1001 C C . GLN A 1 128 ? 18.098 0.311 -37.867 1.00 91.69 128 GLN A C 1
ATOM 1003 O O . GLN A 1 128 ? 18.663 -0.282 -38.786 1.00 91.69 128 GLN A O 1
ATOM 1008 N N . VAL A 1 129 ? 17.214 1.289 -38.088 1.00 95.25 129 VAL A N 1
ATOM 1009 C CA . VAL A 1 129 ? 16.867 1.761 -39.438 1.00 95.25 129 VAL A CA 1
ATOM 1010 C C . VAL A 1 129 ? 18.079 2.383 -40.138 1.00 95.25 129 VAL A C 1
ATOM 1012 O O . VAL A 1 129 ? 18.333 2.078 -41.305 1.00 95.25 129 VAL A O 1
ATOM 1015 N N . GLU A 1 130 ? 18.861 3.209 -39.440 1.00 94.50 130 GLU A N 1
ATOM 1016 C CA . GLU A 1 130 ? 20.073 3.817 -40.004 1.00 94.50 130 GLU A CA 1
ATOM 1017 C C . GLU A 1 130 ? 21.162 2.780 -40.312 1.00 94.50 130 GLU A C 1
ATOM 1019 O O . GLU A 1 130 ? 21.792 2.848 -41.369 1.00 94.50 130 GLU A O 1
ATOM 1024 N N . ILE A 1 131 ? 21.339 1.761 -39.465 1.00 92.94 131 ILE A N 1
ATOM 1025 C CA . ILE A 1 131 ? 22.236 0.629 -39.751 1.00 92.94 131 ILE A CA 1
ATOM 1026 C C . ILE A 1 131 ? 21.787 -0.095 -41.025 1.00 92.94 131 ILE A C 1
ATOM 1028 O O . ILE A 1 131 ? 22.589 -0.257 -41.944 1.00 92.94 131 ILE A O 1
ATOM 1032 N N . ALA A 1 132 ? 20.502 -0.443 -41.142 1.00 94.12 132 ALA A N 1
ATOM 1033 C CA . ALA A 1 132 ? 19.961 -1.106 -42.331 1.00 94.12 132 ALA A CA 1
ATOM 1034 C C . ALA A 1 132 ? 20.088 -0.245 -43.604 1.00 94.12 132 ALA A C 1
ATOM 1036 O O . ALA A 1 132 ? 20.250 -0.755 -44.718 1.00 94.12 132 ALA A O 1
ATOM 1037 N N . ARG A 1 133 ? 20.022 1.085 -43.464 1.00 95.56 133 ARG A N 1
ATOM 1038 C CA . ARG A 1 133 ? 20.277 2.031 -44.557 1.00 95.56 133 ARG A CA 1
ATOM 1039 C C . ARG A 1 133 ? 21.746 2.028 -44.972 1.00 95.56 133 ARG A C 1
ATOM 1041 O O . ARG A 1 133 ? 22.028 1.971 -46.168 1.00 95.56 133 ARG A O 1
ATOM 1048 N N . LEU A 1 134 ? 22.673 2.076 -44.016 1.00 92.75 134 LEU A N 1
ATOM 1049 C CA . LEU A 1 134 ? 24.107 1.999 -44.299 1.00 92.75 134 LEU A CA 1
ATOM 1050 C C . LEU A 1 134 ? 24.488 0.661 -44.927 1.00 92.75 134 LEU A C 1
ATOM 1052 O O . LEU A 1 134 ? 25.289 0.649 -45.850 1.00 92.75 134 LEU A O 1
ATOM 1056 N N . GLU A 1 135 ? 23.879 -0.443 -44.504 1.00 92.81 135 GLU A N 1
ATOM 1057 C CA . GLU A 1 135 ? 24.089 -1.763 -45.108 1.00 92.81 135 GLU A CA 1
ATOM 1058 C C . GLU A 1 135 ? 23.676 -1.833 -46.577 1.00 92.81 135 GLU A C 1
ATOM 1060 O O . GLU A 1 135 ? 24.344 -2.491 -47.373 1.00 92.81 135 GLU A O 1
ATOM 1065 N N . ARG A 1 136 ? 22.584 -1.163 -46.960 1.00 94.69 136 ARG A N 1
ATOM 1066 C CA . ARG A 1 136 ? 22.190 -1.047 -48.373 1.00 94.69 136 ARG A CA 1
ATOM 1067 C C . ARG A 1 136 ? 23.208 -0.240 -49.169 1.00 94.69 136 ARG A C 1
ATOM 1069 O O . ARG A 1 136 ? 23.723 -0.743 -50.158 1.00 94.69 136 ARG A O 1
ATOM 1076 N N . ARG A 1 137 ? 23.587 0.938 -48.669 1.00 93.06 137 ARG A N 1
ATOM 1077 C CA . ARG A 1 137 ? 24.607 1.785 -49.311 1.00 93.06 137 ARG A CA 1
ATOM 1078 C C . ARG A 1 137 ? 25.966 1.100 -49.417 1.00 93.06 137 ARG A C 1
ATOM 1080 O O . ARG A 1 137 ? 26.694 1.322 -50.375 1.00 93.06 137 ARG A O 1
ATOM 1087 N N . LEU A 1 138 ? 26.320 0.282 -48.427 1.00 92.44 138 LEU A N 1
ATOM 1088 C CA . LEU A 1 138 ? 27.553 -0.491 -48.456 1.00 92.44 138 LEU A CA 1
ATOM 1089 C C . LEU A 1 138 ? 27.519 -1.526 -49.579 1.00 92.44 138 LEU A C 1
ATOM 1091 O O . LEU A 1 138 ? 28.523 -1.697 -50.258 1.00 92.44 138 LEU A O 1
ATOM 1095 N N . ARG A 1 139 ? 26.383 -2.209 -49.772 1.00 92.44 139 ARG A N 1
ATOM 1096 C CA . ARG A 1 139 ? 26.198 -3.163 -50.874 1.00 92.44 139 ARG A CA 1
ATOM 1097 C C . ARG A 1 139 ? 26.294 -2.472 -52.230 1.00 92.44 139 ARG A C 1
ATOM 1099 O O . ARG A 1 139 ? 27.047 -2.943 -53.067 1.00 92.44 139 ARG A O 1
ATOM 1106 N N . GLU A 1 140 ? 25.625 -1.335 -52.400 1.00 93.00 140 GLU A N 1
ATOM 1107 C CA . GLU A 1 140 ? 25.725 -0.511 -53.616 1.00 93.00 140 GLU A CA 1
ATOM 1108 C C . GLU A 1 140 ? 27.185 -0.130 -53.910 1.00 93.00 140 GLU A C 1
ATOM 1110 O O . GLU A 1 140 ? 27.696 -0.441 -54.977 1.00 93.00 140 GLU A O 1
ATOM 1115 N N . ALA A 1 141 ? 27.913 0.404 -52.921 1.00 89.31 141 ALA A N 1
ATOM 1116 C CA . ALA A 1 141 ? 29.326 0.756 -53.087 1.00 89.31 141 ALA A CA 1
ATOM 1117 C C . ALA A 1 141 ? 30.233 -0.454 -53.401 1.00 89.31 141 ALA A C 1
ATOM 1119 O O . ALA A 1 141 ? 31.265 -0.299 -54.051 1.00 89.31 141 ALA A O 1
ATOM 1120 N N . HIS A 1 142 ? 29.882 -1.657 -52.931 1.00 89.12 142 HIS A N 1
ATOM 1121 C CA . HIS A 1 142 ? 30.600 -2.884 -53.287 1.00 89.12 142 HIS A CA 1
ATOM 1122 C C . HIS A 1 142 ? 30.367 -3.288 -54.743 1.00 89.12 142 HIS A C 1
ATOM 1124 O O . HIS A 1 142 ? 31.323 -3.697 -55.400 1.00 89.12 142 HIS A O 1
ATOM 1130 N N . GLU A 1 143 ? 29.133 -3.176 -55.235 1.00 90.31 143 GLU A N 1
ATOM 1131 C CA . GLU A 1 143 ? 28.816 -3.435 -56.642 1.00 90.31 143 GLU A CA 1
ATOM 1132 C C . GLU A 1 143 ? 29.479 -2.390 -57.550 1.00 90.31 143 GLU A C 1
ATOM 1134 O O . GLU A 1 143 ? 30.143 -2.763 -58.511 1.00 90.31 143 GLU A O 1
ATOM 1139 N N . ASP A 1 144 ? 29.443 -1.102 -57.191 1.00 87.19 144 ASP A N 1
ATOM 1140 C CA . ASP A 1 144 ? 30.130 -0.038 -57.941 1.00 87.19 144 ASP A CA 1
ATOM 1141 C C . ASP A 1 144 ? 31.643 -0.294 -58.037 1.00 87.19 144 ASP A C 1
ATOM 1143 O O . ASP A 1 144 ? 32.250 -0.148 -59.098 1.00 87.19 144 ASP A O 1
ATOM 1147 N N . LEU A 1 145 ? 32.270 -0.724 -56.933 1.00 86.00 145 LEU A N 1
ATOM 1148 C CA . LEU A 1 145 ? 33.684 -1.111 -56.908 1.00 86.00 145 LEU A CA 1
ATOM 1149 C C . LEU A 1 145 ? 33.984 -2.327 -57.784 1.00 86.00 145 LEU A C 1
ATOM 1151 O O . LEU A 1 145 ? 35.084 -2.426 -58.335 1.00 86.00 145 LEU A O 1
ATOM 1155 N N . ARG A 1 146 ? 33.045 -3.271 -57.868 1.00 85.44 146 ARG A N 1
ATOM 1156 C CA . ARG A 1 146 ? 33.166 -4.463 -58.703 1.00 85.44 146 ARG A CA 1
ATOM 1157 C C . ARG A 1 146 ? 33.115 -4.081 -60.179 1.00 85.44 146 ARG A C 1
ATOM 1159 O O . ARG A 1 146 ? 34.042 -4.427 -60.905 1.00 85.44 146 ARG A O 1
ATOM 1166 N N . THR A 1 147 ? 32.126 -3.287 -60.578 1.00 85.25 147 THR A N 1
ATOM 1167 C CA . THR A 1 147 ? 31.976 -2.772 -61.945 1.00 85.25 147 THR A CA 1
ATOM 1168 C C . THR A 1 147 ? 33.180 -1.922 -62.354 1.00 85.25 147 THR A C 1
ATOM 1170 O O . THR A 1 147 ? 33.828 -2.207 -63.357 1.00 85.25 147 THR A O 1
ATOM 1173 N N . ALA A 1 148 ? 33.595 -0.965 -61.514 1.00 81.12 148 ALA A N 1
ATOM 1174 C CA . ALA A 1 148 ? 34.770 -0.129 -61.778 1.00 81.12 148 ALA A CA 1
ATOM 1175 C C . ALA A 1 148 ? 36.079 -0.936 -61.875 1.00 81.12 148 ALA A C 1
ATOM 1177 O O . ALA A 1 148 ? 37.051 -0.488 -62.482 1.00 81.12 148 ALA A O 1
ATOM 1178 N N . ARG A 1 149 ? 36.143 -2.124 -61.258 1.00 79.31 149 ARG A N 1
ATOM 1179 C CA . ARG A 1 149 ? 37.275 -3.050 -61.395 1.00 79.31 149 ARG A CA 1
ATOM 1180 C C . ARG A 1 149 ? 37.229 -3.830 -62.709 1.00 79.31 149 ARG A C 1
ATOM 1182 O O . ARG A 1 149 ? 38.295 -4.111 -63.248 1.00 79.31 149 ARG A O 1
ATOM 1189 N N . GLU A 1 150 ? 36.044 -4.190 -63.189 1.00 80.38 150 GLU A N 1
ATOM 1190 C CA . GLU A 1 150 ? 35.834 -4.877 -64.470 1.00 80.38 150 GLU A CA 1
ATOM 1191 C C . GLU A 1 150 ? 36.122 -3.940 -65.663 1.00 80.38 150 GLU A C 1
ATOM 1193 O O . GLU A 1 150 ? 36.700 -4.374 -66.656 1.00 80.38 150 GLU A O 1
ATOM 1198 N N . GLU A 1 151 ? 35.864 -2.637 -65.518 1.00 72.81 151 GLU A N 1
ATOM 1199 C CA . GLU A 1 151 ? 36.113 -1.586 -66.525 1.00 72.81 151 GLU A CA 1
ATOM 1200 C C . GLU A 1 151 ? 37.574 -1.070 -66.586 1.00 72.81 151 GLU A C 1
ATOM 1202 O O . GLU A 1 151 ? 37.869 -0.105 -67.293 1.00 72.81 151 GLU A O 1
ATOM 1207 N N . ARG A 1 152 ? 38.525 -1.691 -65.864 1.00 62.84 152 ARG A N 1
ATOM 1208 C CA . ARG A 1 152 ? 39.942 -1.262 -65.740 1.00 62.84 152 ARG A CA 1
ATOM 1209 C C . ARG A 1 152 ? 40.796 -1.439 -67.014 1.00 62.84 152 ARG A C 1
ATOM 1211 O O . ARG A 1 152 ? 41.845 -2.083 -66.981 1.00 62.84 152 ARG A O 1
ATOM 1218 N N . GLN A 1 153 ? 40.395 -0.840 -68.130 1.00 57.53 153 GLN A N 1
ATOM 1219 C CA . GLN A 1 153 ? 41.250 -0.675 -69.315 1.00 57.53 153 GLN A CA 1
ATOM 1220 C C . GLN A 1 153 ? 41.788 0.760 -69.479 1.00 57.53 153 GLN A C 1
ATOM 1222 O O . GLN A 1 153 ? 42.826 0.928 -70.112 1.00 57.53 153 GLN A O 1
ATOM 1227 N N . ASP A 1 154 ? 41.197 1.760 -68.810 1.00 59.91 154 ASP A N 1
ATOM 1228 C CA . ASP A 1 154 ? 41.594 3.174 -68.931 1.00 59.91 154 ASP A CA 1
ATOM 1229 C C . ASP A 1 154 ? 42.243 3.756 -67.658 1.00 59.91 154 ASP A C 1
ATOM 1231 O O . ASP A 1 154 ? 41.800 3.464 -66.546 1.00 59.91 154 ASP A O 1
ATOM 1235 N N . PRO A 1 155 ? 43.235 4.661 -67.756 1.00 60.06 155 PRO A N 1
ATOM 1236 C CA . PRO A 1 155 ? 43.877 5.294 -66.594 1.00 60.06 155 PRO A CA 1
ATOM 1237 C C . PRO A 1 155 ? 42.909 6.132 -65.736 1.00 60.06 155 PRO A C 1
ATOM 1239 O O . PRO A 1 155 ? 43.092 6.237 -64.523 1.00 60.06 155 PRO A O 1
ATOM 1242 N N . THR A 1 156 ? 41.835 6.663 -66.327 1.00 64.25 156 THR A N 1
ATOM 1243 C CA . THR A 1 156 ? 40.766 7.394 -65.624 1.00 64.25 156 THR A CA 1
ATOM 1244 C C . THR A 1 156 ? 39.986 6.492 -64.654 1.00 64.25 156 THR A C 1
ATOM 1246 O O . THR A 1 156 ? 39.538 6.952 -63.604 1.00 64.25 156 THR A O 1
ATOM 1249 N N . SER A 1 157 ? 39.896 5.186 -64.937 1.00 68.75 157 SER A N 1
ATOM 1250 C CA . SER A 1 157 ? 39.209 4.201 -64.081 1.00 68.75 157 SER A CA 1
ATOM 1251 C C . SER A 1 157 ? 39.936 3.940 -62.750 1.00 68.75 157 SER A C 1
ATOM 1253 O O . SER A 1 157 ? 39.320 3.558 -61.752 1.00 68.75 157 SER A O 1
ATOM 1255 N N . ALA A 1 158 ? 41.249 4.195 -62.691 1.00 74.38 158 ALA A N 1
ATOM 1256 C CA . ALA A 1 158 ? 42.049 3.980 -61.488 1.00 74.38 158 ALA A CA 1
ATOM 1257 C C . ALA A 1 158 ? 41.741 5.007 -60.386 1.00 74.38 158 ALA A C 1
ATOM 1259 O O . ALA A 1 158 ? 41.672 4.632 -59.215 1.00 74.38 158 ALA A O 1
ATOM 1260 N N . ALA A 1 159 ? 41.515 6.274 -60.752 1.00 80.25 159 ALA A N 1
ATOM 1261 C CA . ALA A 1 159 ? 41.142 7.331 -59.809 1.00 80.25 159 ALA A CA 1
ATOM 1262 C C . ALA A 1 159 ? 39.739 7.091 -59.223 1.00 80.25 159 ALA A C 1
ATOM 1264 O O . ALA A 1 159 ? 39.567 7.097 -58.004 1.00 80.25 159 ALA A O 1
ATOM 1265 N N . VAL A 1 160 ? 38.767 6.756 -60.082 1.00 83.62 160 VAL A N 1
ATOM 1266 C CA . VAL A 1 160 ? 37.381 6.441 -59.684 1.00 83.62 160 VAL A CA 1
ATOM 1267 C C . VAL A 1 160 ? 37.331 5.266 -58.702 1.00 83.62 160 VAL A C 1
ATOM 1269 O O . VAL A 1 160 ? 36.613 5.307 -57.702 1.00 83.62 160 VAL A O 1
ATOM 1272 N N . TYR A 1 161 ? 38.147 4.235 -58.931 1.00 83.50 161 TYR A N 1
ATOM 1273 C CA . TYR A 1 161 ? 38.241 3.090 -58.029 1.00 83.50 161 TYR A CA 1
ATOM 1274 C C . TYR A 1 161 ? 38.745 3.468 -56.624 1.00 83.50 161 TYR A C 1
ATOM 1276 O O . TYR A 1 161 ? 38.238 2.950 -55.627 1.00 83.50 161 TYR A O 1
ATOM 1284 N N . VAL A 1 162 ? 39.743 4.354 -56.521 1.00 86.50 162 VAL A N 1
ATOM 1285 C CA . VAL A 1 162 ? 40.281 4.798 -55.222 1.00 86.50 162 VAL A CA 1
ATOM 1286 C C . VAL A 1 162 ? 39.230 5.593 -54.447 1.00 86.50 162 VAL A C 1
ATOM 1288 O O . VAL A 1 162 ? 39.008 5.304 -53.272 1.00 86.50 162 VAL A O 1
ATOM 1291 N N . GLU A 1 163 ? 38.521 6.511 -55.107 1.00 87.81 163 GLU A N 1
ATOM 1292 C CA . GLU A 1 163 ? 37.445 7.286 -54.476 1.00 87.81 163 GLU A CA 1
ATOM 1293 C C . GLU A 1 163 ? 36.281 6.405 -53.997 1.00 87.81 163 GLU A C 1
ATOM 1295 O O . GLU A 1 163 ? 35.755 6.597 -52.897 1.00 87.81 163 GLU A O 1
ATOM 1300 N N . LEU A 1 164 ? 35.861 5.422 -54.802 1.00 88.00 164 LEU A N 1
ATOM 1301 C CA . LEU A 1 164 ? 34.821 4.465 -54.408 1.00 88.00 164 LEU A CA 1
ATOM 1302 C C . LEU A 1 164 ? 35.260 3.617 -53.209 1.00 88.00 164 LEU A C 1
ATOM 1304 O O . LEU A 1 164 ? 34.456 3.346 -52.312 1.00 88.00 164 LEU A O 1
ATOM 1308 N N . LYS A 1 165 ? 36.544 3.244 -53.151 1.00 89.56 165 LYS A N 1
ATOM 1309 C CA . LYS A 1 165 ? 37.103 2.481 -52.032 1.00 89.56 165 LYS A CA 1
ATOM 1310 C C . LYS A 1 165 ? 37.102 3.307 -50.749 1.00 89.56 165 LYS A C 1
ATOM 1312 O O . LYS A 1 165 ? 36.647 2.819 -49.721 1.00 89.56 165 LYS A O 1
ATOM 1317 N N . GLU A 1 166 ? 37.510 4.570 -50.819 1.00 92.75 166 GLU A N 1
ATOM 1318 C CA . GLU A 1 166 ? 37.472 5.475 -49.668 1.00 92.75 166 GLU A CA 1
ATOM 1319 C C . GLU A 1 166 ? 36.034 5.710 -49.172 1.00 92.75 166 GLU A C 1
ATOM 1321 O O . GLU A 1 166 ? 35.762 5.637 -47.971 1.00 92.75 166 GLU A O 1
ATOM 1326 N N . LYS A 1 167 ? 35.070 5.900 -50.086 1.00 92.25 167 LYS A N 1
ATOM 1327 C CA . LYS A 1 167 ? 33.640 6.003 -49.736 1.00 92.25 167 LYS A CA 1
ATOM 1328 C C . LYS A 1 167 ? 33.138 4.750 -49.018 1.00 92.25 167 LYS A C 1
ATOM 1330 O O . LYS A 1 167 ? 32.411 4.876 -48.029 1.00 92.25 167 LYS A O 1
ATOM 1335 N N . LYS A 1 168 ? 33.518 3.558 -49.489 1.00 93.06 168 LYS A N 1
ATOM 1336 C CA . LYS A 1 168 ? 33.193 2.287 -48.831 1.00 93.06 168 LYS A CA 1
ATOM 1337 C C . LYS A 1 168 ? 33.773 2.248 -47.413 1.00 93.06 168 LYS A C 1
ATOM 1339 O O . LYS A 1 168 ? 33.016 2.009 -46.475 1.00 93.06 168 LYS A O 1
ATOM 1344 N N . ASP A 1 169 ? 35.059 2.547 -47.243 1.00 92.81 169 ASP A N 1
ATOM 1345 C CA . ASP A 1 169 ? 35.733 2.507 -45.938 1.00 92.81 169 ASP A CA 1
ATOM 1346 C C . ASP A 1 169 ? 35.090 3.498 -44.939 1.00 92.81 169 ASP A C 1
ATOM 1348 O O . ASP A 1 169 ? 34.854 3.165 -43.772 1.00 92.81 169 ASP A O 1
ATOM 1352 N N . ILE A 1 170 ? 34.685 4.690 -45.401 1.00 94.81 170 ILE A N 1
ATOM 1353 C CA . ILE A 1 170 ? 33.927 5.666 -44.595 1.00 94.81 170 ILE A CA 1
ATOM 1354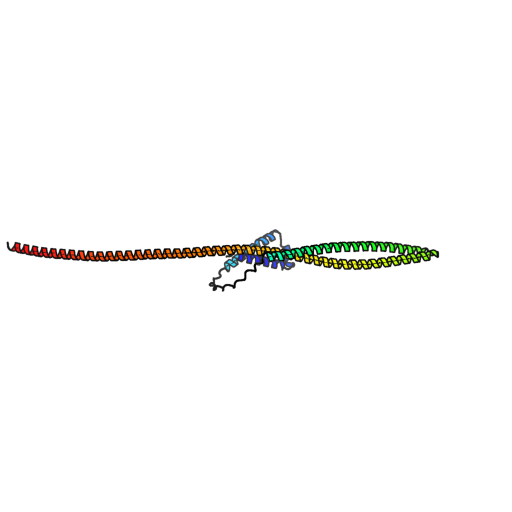 C C . ILE A 1 170 ? 32.560 5.105 -44.171 1.00 94.81 170 ILE A C 1
ATOM 1356 O O . ILE A 1 170 ? 32.130 5.310 -43.028 1.00 94.81 170 ILE A O 1
ATOM 1360 N N . LEU A 1 171 ? 31.846 4.419 -45.068 1.00 92.38 171 LEU A N 1
ATOM 1361 C CA . LEU A 1 171 ? 30.556 3.800 -44.754 1.00 92.38 171 LEU A CA 1
ATOM 1362 C C . LEU A 1 171 ? 30.709 2.637 -43.760 1.00 92.38 171 LEU A C 1
ATOM 1364 O O . LEU A 1 171 ? 29.904 2.546 -42.830 1.00 92.38 171 LEU A O 1
ATOM 1368 N N . GLU A 1 172 ? 31.751 1.808 -43.886 1.00 93.31 172 GLU A N 1
ATOM 1369 C CA . GLU A 1 172 ? 32.065 0.741 -42.922 1.00 93.31 172 GLU A CA 1
ATOM 1370 C C . GLU A 1 172 ? 32.368 1.314 -41.535 1.00 93.31 172 GLU A C 1
ATOM 1372 O O . GLU A 1 172 ? 31.793 0.867 -40.538 1.00 93.31 172 GLU A O 1
ATOM 1377 N N . ALA A 1 173 ? 33.194 2.362 -41.462 1.00 94.44 173 ALA A N 1
ATOM 1378 C CA . ALA A 1 173 ? 33.513 3.031 -40.205 1.00 94.44 173 ALA A CA 1
ATOM 1379 C C . ALA A 1 173 ? 32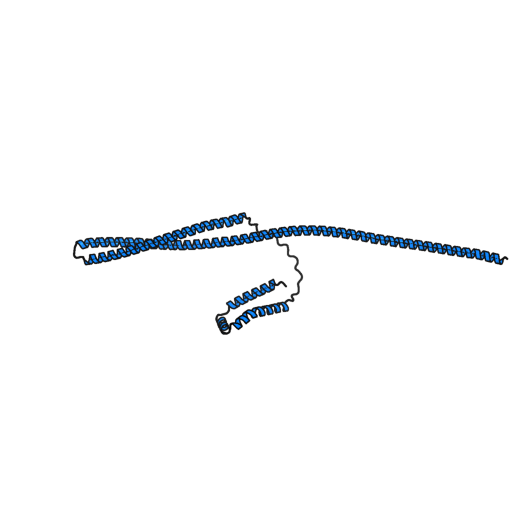.261 3.626 -39.532 1.00 94.44 173 ALA A C 1
ATOM 1381 O O . ALA A 1 173 ? 32.072 3.485 -38.317 1.00 94.44 173 ALA A O 1
ATOM 1382 N N . ARG A 1 174 ? 31.368 4.254 -40.313 1.00 94.06 174 ARG A N 1
ATOM 1383 C CA . ARG A 1 174 ? 30.087 4.787 -39.813 1.00 94.06 174 ARG A CA 1
ATOM 1384 C C . ARG A 1 174 ? 29.164 3.682 -39.307 1.00 94.06 174 ARG A C 1
ATOM 1386 O O . ARG A 1 174 ? 28.600 3.835 -38.222 1.00 94.06 174 ARG A O 1
ATOM 1393 N N . LYS A 1 175 ? 29.045 2.572 -40.041 1.00 93.19 175 LYS A N 1
ATOM 1394 C CA . LYS A 1 175 ? 28.242 1.415 -39.623 1.00 93.19 175 LYS A CA 1
ATOM 1395 C C . LYS A 1 175 ? 28.767 0.838 -38.308 1.00 93.19 175 LYS A C 1
ATOM 1397 O O . LYS A 1 175 ? 28.013 0.742 -37.346 1.00 93.19 175 LYS A O 1
ATOM 1402 N N . ALA A 1 176 ? 30.071 0.577 -38.218 1.00 94.12 176 ALA A N 1
ATOM 1403 C CA . ALA A 1 176 ? 30.694 0.044 -37.008 1.00 94.12 176 ALA A CA 1
ATOM 1404 C C . ALA A 1 176 ? 30.510 0.968 -35.789 1.00 94.12 176 ALA A C 1
ATOM 1406 O O . ALA A 1 176 ? 30.379 0.498 -34.658 1.00 94.12 176 ALA A O 1
ATOM 1407 N N . LYS A 1 177 ? 30.495 2.294 -35.991 1.00 95.06 177 LYS A N 1
ATOM 1408 C CA . LYS A 1 177 ? 30.191 3.260 -34.925 1.00 95.06 177 LYS A CA 1
ATOM 1409 C C . LYS A 1 177 ? 28.738 3.144 -34.448 1.00 95.06 177 LYS A C 1
ATOM 1411 O O . LYS A 1 177 ? 28.515 3.121 -33.238 1.00 95.06 177 LYS A O 1
ATOM 1416 N N . LEU A 1 178 ? 27.776 3.041 -35.366 1.00 93.31 178 LEU A N 1
ATOM 1417 C CA . LEU A 1 178 ? 26.363 2.850 -35.021 1.00 93.31 178 LEU A CA 1
ATOM 1418 C C . LEU A 1 178 ? 26.097 1.492 -34.363 1.00 93.31 178 LEU A C 1
ATOM 1420 O O . LEU A 1 178 ? 25.349 1.441 -33.394 1.00 93.31 178 LEU A O 1
ATOM 1424 N N . ASP A 1 179 ? 26.754 0.418 -34.801 1.00 92.19 179 ASP A N 1
ATOM 1425 C CA . ASP A 1 179 ? 26.620 -0.904 -34.178 1.00 92.19 179 ASP A CA 1
ATOM 1426 C C . ASP A 1 179 ? 27.089 -0.903 -32.715 1.00 92.19 179 ASP A C 1
ATOM 1428 O O . ASP A 1 179 ? 26.448 -1.507 -31.852 1.00 92.19 179 ASP A O 1
ATOM 1432 N N . ARG A 1 180 ? 28.186 -0.196 -32.404 1.00 94.56 180 ARG A N 1
ATOM 1433 C CA . ARG A 1 180 ? 28.633 -0.004 -31.013 1.00 94.56 180 ARG A CA 1
ATOM 1434 C C . ARG A 1 180 ? 27.608 0.793 -30.206 1.00 94.56 180 ARG A C 1
ATOM 1436 O O . ARG A 1 180 ? 27.217 0.347 -29.132 1.00 94.56 180 ARG A O 1
ATOM 1443 N N . ALA A 1 181 ? 27.118 1.909 -30.750 1.00 93.56 181 ALA A N 1
ATOM 1444 C CA . ALA A 1 181 ? 26.104 2.727 -30.087 1.00 93.56 181 ALA A CA 1
ATOM 1445 C C . ALA A 1 181 ? 24.801 1.947 -29.821 1.00 93.56 181 ALA A C 1
ATOM 1447 O O . ALA A 1 181 ? 24.223 2.069 -28.745 1.00 93.56 181 ALA A O 1
ATOM 1448 N N . ASN A 1 182 ? 24.379 1.090 -30.753 1.00 93.50 182 ASN A N 1
ATOM 1449 C CA . ASN A 1 182 ? 23.176 0.269 -30.619 1.00 93.50 182 ASN A CA 1
ATOM 1450 C C . ASN A 1 182 ? 23.348 -0.848 -29.571 1.00 93.50 182 ASN A C 1
ATOM 1452 O O . ASN A 1 182 ? 22.429 -1.144 -28.799 1.00 93.50 182 ASN A O 1
ATOM 1456 N N . LYS A 1 183 ? 24.549 -1.437 -29.478 1.00 95.00 183 LYS A N 1
ATOM 1457 C CA . LYS A 1 183 ? 24.900 -2.357 -28.382 1.00 95.00 183 LYS A CA 1
ATOM 1458 C C . LYS A 1 183 ? 24.831 -1.655 -27.025 1.00 95.00 183 LYS A C 1
ATOM 1460 O O . LYS A 1 183 ? 24.238 -2.204 -26.099 1.00 95.00 183 LYS A O 1
ATOM 1465 N N . ASP A 1 184 ? 25.366 -0.442 -26.920 1.00 94.50 184 ASP A N 1
ATOM 1466 C CA . ASP A 1 184 ? 25.321 0.343 -25.683 1.00 94.50 184 ASP A CA 1
ATOM 1467 C C . ASP A 1 184 ? 23.891 0.764 -25.315 1.00 94.50 184 ASP A C 1
ATOM 1469 O O . ASP A 1 184 ? 23.505 0.663 -24.150 1.00 94.50 184 ASP A O 1
ATOM 1473 N N . LEU A 1 185 ? 23.071 1.172 -26.292 1.00 93.69 185 LEU A N 1
ATOM 1474 C CA . LEU A 1 185 ? 21.645 1.437 -26.072 1.00 93.69 185 LEU A CA 1
ATOM 1475 C C . LEU A 1 185 ? 20.902 0.189 -25.599 1.00 93.69 185 LEU A C 1
ATOM 1477 O O . LEU A 1 185 ? 20.070 0.284 -24.705 1.00 93.69 185 LEU A O 1
ATOM 1481 N N . SER A 1 186 ? 21.210 -0.980 -26.161 1.00 92.94 186 SER A N 1
ATOM 1482 C CA . SER A 1 186 ? 20.579 -2.236 -25.746 1.00 92.94 186 SER A CA 1
ATOM 1483 C C . SER A 1 186 ? 20.920 -2.602 -24.302 1.00 92.94 186 SER A C 1
ATOM 1485 O O . SER A 1 186 ? 20.028 -3.032 -23.577 1.00 92.94 186 SER A O 1
ATOM 1487 N N . LYS A 1 187 ? 22.167 -2.376 -23.866 1.00 95.56 187 LYS A N 1
ATOM 1488 C CA . LYS A 1 187 ? 22.558 -2.543 -22.458 1.00 95.56 187 LYS A CA 1
ATOM 1489 C C . LYS A 1 187 ? 21.807 -1.571 -21.550 1.00 95.56 187 LYS A C 1
ATOM 1491 O O . LYS A 1 187 ? 21.136 -2.006 -20.626 1.00 95.56 187 LYS A O 1
ATOM 1496 N N . LYS A 1 188 ? 21.820 -0.273 -21.879 1.00 94.25 188 LYS A N 1
ATOM 1497 C CA . LYS A 1 188 ? 21.090 0.755 -21.115 1.00 94.25 188 LYS A CA 1
ATOM 1498 C C . LYS A 1 188 ? 19.599 0.452 -21.007 1.00 94.25 188 LYS A C 1
ATOM 1500 O O . LYS A 1 188 ? 18.995 0.726 -19.978 1.00 94.25 188 LYS A O 1
ATOM 1505 N N . LEU A 1 189 ? 18.999 -0.069 -22.072 1.00 95.69 189 LEU A N 1
ATOM 1506 C CA . LEU A 1 189 ? 17.591 -0.440 -22.097 1.00 95.69 189 LEU A CA 1
ATOM 1507 C C . LEU A 1 189 ? 17.328 -1.619 -21.153 1.00 95.69 189 LEU A C 1
ATOM 1509 O O . LEU A 1 189 ? 16.419 -1.516 -20.341 1.00 95.69 189 LEU A O 1
ATOM 1513 N N . ALA A 1 190 ? 18.160 -2.664 -21.182 1.00 94.69 190 ALA A N 1
ATOM 1514 C CA . ALA A 1 190 ? 18.051 -3.788 -20.250 1.00 94.69 190 ALA A CA 1
ATOM 1515 C C . ALA A 1 190 ? 18.209 -3.345 -18.782 1.00 94.69 190 ALA A C 1
ATOM 1517 O O . ALA A 1 190 ? 17.381 -3.698 -17.946 1.00 94.69 190 ALA A O 1
ATOM 1518 N N . ASP A 1 191 ? 19.205 -2.504 -18.482 1.00 95.75 191 ASP A N 1
ATOM 1519 C CA . ASP A 1 191 ? 19.424 -1.972 -17.129 1.00 95.75 191 ASP A CA 1
ATOM 1520 C C . ASP A 1 191 ? 18.216 -1.149 -16.641 1.00 95.75 191 ASP A C 1
ATOM 1522 O O . ASP A 1 191 ? 17.811 -1.226 -15.481 1.00 95.75 191 ASP A O 1
ATOM 1526 N N . ARG A 1 192 ? 17.606 -0.356 -17.534 1.00 93.69 192 ARG A N 1
ATOM 1527 C CA . ARG A 1 192 ? 16.407 0.434 -17.215 1.00 93.69 192 ARG A CA 1
ATOM 1528 C C . ARG A 1 192 ? 15.150 -0.416 -17.094 1.00 93.69 192 ARG A C 1
ATOM 1530 O O . ARG A 1 192 ? 14.294 -0.073 -16.288 1.00 93.69 192 ARG A O 1
ATOM 1537 N N . GLU A 1 193 ? 15.028 -1.497 -17.858 1.00 95.25 193 GLU A N 1
ATOM 1538 C CA . GLU A 1 193 ? 13.921 -2.447 -17.726 1.00 95.25 193 GLU A CA 1
ATOM 1539 C C . GLU A 1 193 ? 13.999 -3.198 -16.396 1.00 95.25 193 GLU A C 1
ATOM 1541 O O . GLU A 1 193 ? 12.976 -3.321 -15.730 1.00 95.25 193 GLU A O 1
ATOM 1546 N N . ALA A 1 194 ? 15.196 -3.602 -15.958 1.00 96.31 194 ALA A N 1
ATOM 1547 C CA . ALA A 1 194 ? 15.396 -4.177 -14.629 1.00 96.31 194 ALA A CA 1
ATOM 1548 C C . ALA A 1 194 ? 14.999 -3.182 -13.523 1.00 96.31 194 ALA A C 1
ATOM 1550 O O . ALA A 1 194 ? 14.137 -3.485 -12.703 1.00 96.31 194 ALA A O 1
ATOM 1551 N N . ALA A 1 195 ? 15.515 -1.948 -13.579 1.00 94.44 195 ALA A N 1
ATOM 1552 C CA . ALA A 1 195 ? 15.157 -0.906 -12.613 1.00 94.44 195 ALA A CA 1
ATOM 1553 C C . ALA A 1 195 ? 13.652 -0.563 -12.619 1.00 94.44 195 ALA A C 1
ATOM 1555 O O . ALA A 1 195 ? 13.094 -0.176 -11.593 1.00 94.44 195 ALA A O 1
ATOM 1556 N N . TYR A 1 196 ? 12.981 -0.678 -13.768 1.00 94.88 196 TYR A N 1
ATOM 1557 C CA . TYR A 1 196 ? 11.533 -0.498 -13.868 1.00 94.88 196 TYR A CA 1
ATOM 1558 C C . TYR A 1 196 ? 10.759 -1.630 -13.179 1.00 94.88 196 TYR A C 1
ATOM 1560 O O . TYR A 1 196 ? 9.781 -1.349 -12.489 1.00 94.88 196 TYR A O 1
ATOM 1568 N N . GLN A 1 197 ? 11.204 -2.883 -13.314 1.00 95.06 197 GLN A N 1
ATOM 1569 C CA . GLN A 1 197 ? 10.599 -4.009 -12.594 1.00 95.06 197 GLN A CA 1
ATOM 1570 C C . GLN A 1 197 ? 10.768 -3.870 -11.078 1.00 95.06 197 GLN A C 1
ATOM 1572 O O . GLN A 1 197 ? 9.806 -4.082 -10.341 1.00 95.06 197 GLN A O 1
ATOM 1577 N N . ASP A 1 198 ? 11.936 -3.421 -10.615 1.00 95.69 198 ASP A N 1
ATOM 1578 C CA . ASP A 1 198 ? 12.171 -3.153 -9.192 1.00 95.69 198 ASP A CA 1
ATOM 1579 C C . ASP A 1 198 ? 11.237 -2.049 -8.663 1.00 95.69 198 ASP A C 1
ATOM 1581 O O . ASP A 1 198 ? 10.624 -2.195 -7.605 1.00 95.69 198 ASP A O 1
ATOM 1585 N N . LEU A 1 199 ? 11.049 -0.964 -9.428 1.00 94.81 199 LEU A N 1
ATOM 1586 C CA . LEU A 1 199 ? 10.102 0.105 -9.080 1.00 94.81 199 LEU A CA 1
ATOM 1587 C C . LEU A 1 199 ? 8.643 -0.376 -9.060 1.00 94.81 199 LEU A C 1
ATOM 1589 O O . LEU A 1 199 ? 7.853 0.081 -8.232 1.00 94.81 199 LEU A O 1
ATOM 1593 N N . LEU A 1 200 ? 8.264 -1.287 -9.960 1.00 93.88 200 LEU A N 1
ATOM 1594 C CA . LEU A 1 200 ? 6.938 -1.909 -9.946 1.00 93.88 200 LEU A CA 1
ATOM 1595 C C . LEU A 1 200 ? 6.739 -2.794 -8.711 1.00 93.88 200 LEU A C 1
ATOM 1597 O O . LEU A 1 200 ? 5.658 -2.765 -8.119 1.00 93.88 200 LEU A O 1
ATOM 1601 N N . ALA A 1 201 ? 7.764 -3.542 -8.300 1.00 94.50 201 ALA A N 1
ATOM 1602 C CA . ALA A 1 201 ? 7.727 -4.329 -7.073 1.00 94.50 201 ALA A CA 1
ATOM 1603 C C . ALA A 1 201 ? 7.553 -3.426 -5.841 1.00 94.50 201 ALA A C 1
ATOM 1605 O O . ALA A 1 201 ? 6.630 -3.639 -5.057 1.00 94.50 201 ALA A O 1
ATOM 1606 N N . GLU A 1 202 ? 8.336 -2.345 -5.734 1.00 94.06 202 GLU A N 1
ATOM 1607 C CA . GLU A 1 202 ? 8.203 -1.350 -4.658 1.00 94.06 202 GLU A CA 1
ATOM 1608 C C . GLU A 1 202 ? 6.787 -0.744 -4.617 1.00 94.06 202 GLU A C 1
ATOM 1610 O O . GLU A 1 202 ? 6.211 -0.537 -3.544 1.00 94.06 202 GLU A O 1
ATOM 1615 N N . LYS A 1 203 ? 6.176 -0.511 -5.787 1.00 91.62 203 LYS A N 1
ATOM 1616 C CA . LYS A 1 203 ? 4.813 0.030 -5.891 1.00 91.62 203 LYS A CA 1
ATOM 1617 C C . LYS A 1 203 ? 3.777 -0.945 -5.353 1.00 91.62 203 LYS A C 1
ATOM 1619 O O . LYS A 1 203 ? 2.894 -0.534 -4.596 1.00 91.62 203 LYS A O 1
ATOM 1624 N N . ASN A 1 204 ? 3.892 -2.215 -5.722 1.00 91.94 204 ASN A N 1
ATOM 1625 C CA . ASN A 1 204 ? 3.005 -3.261 -5.229 1.00 91.94 204 ASN A CA 1
ATOM 1626 C C . ASN A 1 204 ? 3.153 -3.437 -3.710 1.00 91.94 204 ASN A C 1
ATOM 1628 O O . ASN A 1 204 ? 2.146 -3.529 -3.007 1.00 91.94 204 ASN A O 1
ATOM 1632 N N . ASP A 1 205 ? 4.379 -3.376 -3.189 1.00 93.19 205 ASP A N 1
ATOM 1633 C CA . ASP A 1 205 ? 4.655 -3.455 -1.753 1.00 93.19 205 ASP A CA 1
ATOM 1634 C C . ASP A 1 205 ? 4.058 -2.274 -0.978 1.00 93.19 205 ASP A C 1
ATOM 1636 O O . ASP A 1 205 ? 3.418 -2.467 0.060 1.00 93.19 205 ASP A O 1
ATOM 1640 N N . LEU A 1 206 ? 4.214 -1.040 -1.470 1.00 91.88 206 LEU A N 1
ATOM 1641 C CA . LEU A 1 206 ? 3.585 0.133 -0.852 1.00 91.88 206 LEU A CA 1
ATOM 1642 C C . LEU A 1 206 ? 2.057 0.050 -0.898 1.00 91.88 206 LEU A C 1
ATOM 1644 O O . LEU A 1 206 ? 1.386 0.417 0.070 1.00 91.88 206 LEU A O 1
ATOM 1648 N N . GLN A 1 207 ? 1.489 -0.461 -1.991 1.00 91.19 207 GLN A N 1
ATOM 1649 C CA . GLN A 1 207 ? 0.049 -0.675 -2.103 1.00 91.19 207 GLN A CA 1
ATOM 1650 C C . GLN A 1 207 ? -0.449 -1.733 -1.106 1.00 91.19 207 GLN A C 1
ATOM 1652 O O . GLN A 1 207 ? -1.477 -1.523 -0.457 1.00 91.19 207 GLN A O 1
ATOM 1657 N N . ALA A 1 208 ? 0.298 -2.823 -0.919 1.00 92.50 208 ALA A N 1
ATOM 1658 C CA . ALA A 1 208 ? -0.003 -3.837 0.086 1.00 92.50 208 ALA A CA 1
ATOM 1659 C C . ALA A 1 208 ? 0.066 -3.258 1.509 1.00 92.50 208 ALA A C 1
ATOM 1661 O O . ALA A 1 208 ? -0.866 -3.439 2.297 1.00 92.50 208 ALA A O 1
ATOM 1662 N N . LYS A 1 209 ? 1.112 -2.477 1.821 1.00 92.44 209 LYS A N 1
ATOM 1663 C CA . LYS A 1 209 ? 1.243 -1.763 3.104 1.00 92.44 209 LYS A CA 1
ATOM 1664 C C . LYS A 1 209 ? 0.065 -0.821 3.350 1.00 92.44 209 LYS A C 1
ATOM 1666 O O . LYS A 1 209 ? -0.465 -0.790 4.459 1.00 92.44 209 LYS A O 1
ATOM 1671 N N . LYS A 1 210 ? -0.405 -0.110 2.320 1.00 90.69 210 LYS A N 1
ATOM 1672 C CA . LYS A 1 210 ? -1.579 0.771 2.416 1.00 90.69 210 LYS A CA 1
ATOM 1673 C C . LYS A 1 210 ? -2.851 -0.006 2.757 1.00 90.69 210 LYS A C 1
ATOM 1675 O O . LYS A 1 210 ? -3.617 0.424 3.619 1.00 90.69 210 LYS A O 1
ATOM 1680 N N . GLY A 1 211 ? -3.057 -1.163 2.126 1.00 90.00 211 GLY A N 1
ATOM 1681 C CA . GLY A 1 211 ? -4.181 -2.055 2.432 1.00 90.00 211 GLY A CA 1
ATOM 1682 C C . GLY A 1 211 ? -4.132 -2.619 3.858 1.00 90.00 211 GLY A C 1
ATOM 1683 O O . GLY A 1 211 ? -5.149 -2.641 4.559 1.00 90.00 211 GLY A O 1
ATOM 1684 N N . ALA A 1 212 ? -2.944 -3.013 4.324 1.00 90.38 212 ALA A N 1
ATOM 1685 C CA . ALA A 1 212 ? -2.738 -3.493 5.689 1.00 90.38 212 ALA A CA 1
ATOM 1686 C C . ALA A 1 212 ? -3.043 -2.403 6.729 1.00 90.38 212 ALA A C 1
ATOM 1688 O O . ALA A 1 212 ? -3.787 -2.653 7.678 1.00 90.38 212 ALA A O 1
ATOM 1689 N N . LEU A 1 213 ? -2.551 -1.182 6.502 1.00 90.31 213 LEU A N 1
ATOM 1690 C CA . LEU A 1 213 ? -2.745 -0.046 7.403 1.00 90.31 213 LEU A CA 1
ATOM 1691 C C . LEU A 1 213 ? -4.216 0.398 7.469 1.00 90.31 213 LEU A C 1
ATOM 1693 O O . LEU A 1 213 ? -4.719 0.742 8.536 1.00 90.31 213 LEU A O 1
ATOM 1697 N N . ALA A 1 214 ? -4.949 0.312 6.353 1.00 88.75 214 ALA A N 1
ATOM 1698 C CA . ALA A 1 214 ? -6.398 0.532 6.336 1.00 88.75 214 ALA A CA 1
ATOM 1699 C C . ALA A 1 214 ? -7.158 -0.516 7.172 1.00 88.75 214 ALA A C 1
ATOM 1701 O O . ALA A 1 214 ? -8.077 -0.177 7.918 1.00 88.75 214 ALA A O 1
ATOM 1702 N N . SER A 1 215 ? -6.746 -1.784 7.085 1.00 89.62 215 SER A N 1
ATOM 1703 C CA . SER A 1 215 ? -7.341 -2.876 7.866 1.00 89.62 215 SER A CA 1
ATOM 1704 C C . SER A 1 215 ? -7.049 -2.739 9.363 1.00 89.62 215 SER A C 1
ATOM 1706 O O . SER A 1 215 ? -7.904 -3.030 10.198 1.00 89.62 215 SER A O 1
ATOM 1708 N N . GLU A 1 216 ? -5.840 -2.295 9.708 1.00 90.44 216 GLU A N 1
ATOM 1709 C CA . GLU A 1 216 ? -5.432 -1.998 11.081 1.00 90.44 216 GLU A CA 1
ATOM 1710 C C . GLU A 1 216 ? -6.260 -0.845 11.663 1.00 90.44 216 GLU A C 1
ATOM 1712 O O . GLU A 1 216 ? -6.827 -0.989 12.745 1.00 90.44 216 GLU A O 1
ATOM 1717 N N . ARG A 1 217 ? -6.440 0.244 10.902 1.00 88.31 217 ARG A N 1
ATOM 1718 C CA . ARG A 1 217 ? -7.286 1.378 11.299 1.00 88.31 217 ARG A CA 1
ATOM 1719 C C . ARG A 1 217 ? -8.726 0.952 11.591 1.00 88.31 217 ARG A C 1
ATOM 1721 O O . ARG A 1 217 ? -9.283 1.351 12.610 1.00 88.31 217 ARG A O 1
ATOM 1728 N N . LEU A 1 218 ? -9.319 0.120 10.731 1.00 89.94 218 LEU A N 1
ATOM 1729 C CA . LEU A 1 218 ? -10.682 -0.386 10.930 1.00 89.94 218 LEU A CA 1
ATOM 1730 C C . LEU A 1 218 ? -10.791 -1.218 12.219 1.00 89.94 218 LEU A C 1
ATOM 1732 O O . LEU A 1 218 ? -11.735 -1.054 12.994 1.00 89.94 218 LEU A O 1
ATOM 1736 N N . ARG A 1 219 ? -9.802 -2.085 12.475 1.00 89.81 219 ARG A N 1
ATOM 1737 C CA . ARG A 1 219 ? -9.726 -2.865 13.718 1.00 89.81 219 ARG A CA 1
ATOM 1738 C C . ARG A 1 219 ? -9.632 -1.956 14.941 1.00 89.81 219 ARG A C 1
ATOM 1740 O O . ARG A 1 219 ? -10.394 -2.159 15.881 1.00 89.81 219 ARG A O 1
ATOM 1747 N N . HIS A 1 220 ? -8.773 -0.938 14.903 1.00 88.19 220 HIS A N 1
ATOM 1748 C CA . HIS A 1 220 ? -8.648 0.029 15.994 1.00 88.19 220 HIS A CA 1
ATOM 1749 C C . HIS A 1 220 ? -9.954 0.782 16.263 1.00 88.19 220 HIS A C 1
ATOM 1751 O O . HIS A 1 220 ? -10.383 0.858 17.414 1.00 88.19 220 HIS A O 1
ATOM 1757 N N . GLN A 1 221 ? -10.633 1.265 15.220 1.00 88.62 221 GLN A N 1
ATOM 1758 C CA . GLN A 1 221 ? -11.932 1.933 15.357 1.00 88.62 221 GLN A CA 1
ATOM 1759 C C . GLN A 1 221 ? -12.982 1.022 15.999 1.00 88.62 221 GLN A C 1
ATOM 1761 O O . GLN A 1 221 ? -13.696 1.442 16.910 1.00 88.62 221 GLN A O 1
ATOM 1766 N N . HIS A 1 222 ? -13.042 -0.243 15.579 1.00 90.94 222 HIS A N 1
ATOM 1767 C CA . HIS A 1 222 ? -13.954 -1.214 16.174 1.00 90.94 222 HIS A CA 1
ATOM 1768 C C . HIS A 1 222 ? -13.633 -1.477 17.652 1.00 90.94 222 HIS A C 1
ATOM 1770 O O . HIS A 1 222 ? -14.533 -1.459 18.491 1.00 90.94 222 HIS A O 1
ATOM 1776 N N . THR A 1 223 ? -12.353 -1.669 17.992 1.00 89.19 223 THR A N 1
ATOM 1777 C CA . THR A 1 223 ? -11.944 -1.856 19.392 1.00 89.19 223 THR A CA 1
ATOM 1778 C C . THR A 1 223 ? -12.245 -0.631 20.244 1.00 89.19 223 THR A C 1
ATOM 1780 O O . THR A 1 223 ? -12.713 -0.787 21.365 1.00 89.19 223 THR A O 1
ATOM 1783 N N . HIS A 1 224 ? -12.047 0.575 19.708 1.00 88.38 224 HIS A N 1
ATOM 1784 C CA . HIS A 1 224 ? -12.341 1.820 20.408 1.00 88.38 224 HIS A CA 1
ATOM 1785 C C . HIS A 1 224 ? -13.838 1.955 20.709 1.00 88.38 224 HIS A C 1
ATOM 1787 O O . HIS A 1 224 ? -14.209 2.224 21.847 1.00 88.38 224 HIS A O 1
ATOM 1793 N N . SER A 1 225 ? -14.706 1.679 19.727 1.00 90.56 225 SER A N 1
ATOM 1794 C CA . SER A 1 225 ? -16.161 1.658 19.944 1.00 90.56 225 SER A CA 1
ATOM 1795 C C . SER A 1 225 ? -16.551 0.661 21.033 1.00 90.56 225 SER A C 1
ATOM 1797 O O . SER A 1 225 ? -17.296 1.001 21.942 1.00 90.56 225 SER A O 1
ATOM 1799 N N . LYS A 1 226 ? -15.990 -0.552 20.990 1.00 94.69 226 LYS A N 1
ATOM 1800 C CA . LYS A 1 226 ? -16.279 -1.585 21.987 1.00 94.69 226 LYS A CA 1
ATOM 1801 C C . LYS A 1 226 ? -15.817 -1.192 23.390 1.00 94.69 226 LYS A C 1
ATOM 1803 O O . LYS A 1 226 ? -16.483 -1.527 24.362 1.00 94.69 226 LYS A O 1
ATOM 1808 N N . VAL A 1 227 ? -14.680 -0.507 23.507 1.00 93.06 227 VAL A N 1
ATOM 1809 C CA . VAL A 1 227 ? -14.211 0.023 24.793 1.00 93.06 227 VAL A CA 1
ATOM 1810 C C . VAL A 1 227 ? -15.195 1.059 25.326 1.00 93.06 227 VAL A C 1
ATOM 1812 O O . VAL A 1 227 ? -15.564 0.958 26.488 1.00 93.06 227 VAL A O 1
ATOM 1815 N N . LEU A 1 228 ? -15.679 1.986 24.492 1.00 92.44 228 LEU A N 1
ATOM 1816 C CA . LEU A 1 228 ? -16.693 2.964 24.908 1.00 92.44 228 LEU A CA 1
ATOM 1817 C C . LEU A 1 228 ? -17.985 2.292 25.391 1.00 92.44 228 LEU A C 1
ATOM 1819 O O . LEU A 1 228 ? -18.508 2.666 26.441 1.00 92.44 228 LEU A O 1
ATOM 1823 N N . ASP A 1 229 ? -18.460 1.275 24.670 1.00 95.62 229 ASP A N 1
ATOM 1824 C CA . ASP A 1 229 ? -19.654 0.517 25.053 1.00 95.62 229 ASP A CA 1
ATOM 1825 C C . ASP A 1 229 ? -19.452 -0.193 26.402 1.00 95.62 229 ASP A C 1
ATOM 1827 O O . ASP A 1 229 ? -20.278 -0.065 27.306 1.00 95.62 229 ASP A O 1
ATOM 1831 N N . LEU A 1 230 ? -18.314 -0.876 26.581 1.00 94.62 230 LEU A N 1
ATOM 1832 C CA . LEU A 1 230 ? -17.971 -1.552 27.836 1.00 94.62 230 LEU A CA 1
ATOM 1833 C C . LEU A 1 230 ? -17.799 -0.568 28.998 1.00 94.62 230 LEU A C 1
ATOM 1835 O O . LEU A 1 230 ? -18.204 -0.867 30.119 1.00 94.62 230 LEU A O 1
ATOM 1839 N N . THR A 1 231 ? -17.227 0.613 28.759 1.00 95.06 231 THR A N 1
ATOM 1840 C CA . THR A 1 231 ? -17.129 1.668 29.773 1.00 95.06 231 THR A CA 1
ATOM 1841 C C . THR A 1 231 ? -18.521 2.128 30.208 1.00 95.06 231 THR A C 1
ATOM 1843 O O . THR A 1 231 ? -18.784 2.203 31.409 1.00 95.06 231 THR A O 1
ATOM 1846 N N . ALA A 1 232 ? -19.443 2.346 29.267 1.00 93.75 232 ALA A N 1
ATOM 1847 C CA . ALA A 1 232 ? -20.824 2.705 29.585 1.00 93.75 232 ALA A CA 1
ATOM 1848 C C . ALA A 1 232 ? -21.569 1.582 30.337 1.00 93.75 232 ALA A C 1
ATOM 1850 O O . ALA A 1 232 ? -22.354 1.853 31.252 1.00 93.75 232 ALA A O 1
ATOM 1851 N N . GLU A 1 233 ? -21.316 0.316 29.993 1.00 96.50 233 GLU A N 1
ATOM 1852 C CA . GLU A 1 233 ? -21.853 -0.842 30.718 1.00 96.50 233 GLU A CA 1
ATOM 1853 C C . GLU A 1 233 ? -21.319 -0.924 32.151 1.00 96.50 233 GLU A C 1
ATOM 1855 O O . GLU A 1 233 ? -22.105 -1.125 33.078 1.00 96.50 233 GLU A O 1
ATOM 1860 N N . CYS A 1 234 ? -20.018 -0.709 32.357 1.00 94.44 234 CYS A N 1
ATOM 1861 C CA . CYS A 1 234 ? -19.410 -0.655 33.686 1.00 94.44 234 CYS A CA 1
ATOM 1862 C C . CYS A 1 234 ? -20.043 0.442 34.551 1.00 94.44 234 CYS A C 1
ATOM 1864 O O . CYS A 1 234 ? -20.472 0.159 35.669 1.00 94.44 234 CYS A O 1
ATOM 1866 N N . GLU A 1 235 ? -20.191 1.663 34.025 1.00 96.12 235 GLU A N 1
ATOM 1867 C CA . GLU A 1 235 ? -20.851 2.764 34.743 1.00 96.12 235 GLU A CA 1
ATOM 1868 C C . GLU A 1 235 ? -22.313 2.441 35.087 1.00 96.12 235 GLU A C 1
ATOM 1870 O O . GLU A 1 235 ? -22.824 2.790 36.158 1.00 96.12 235 GLU A O 1
ATOM 1875 N N . ARG A 1 236 ? -23.021 1.766 34.175 1.00 96.56 236 ARG A N 1
ATOM 1876 C CA . ARG A 1 236 ? -24.399 1.332 34.407 1.00 96.56 236 ARG A CA 1
ATOM 1877 C C . ARG A 1 236 ? -24.473 0.273 35.504 1.00 96.56 236 ARG A C 1
ATOM 1879 O O . ARG A 1 236 ? -25.341 0.374 36.373 1.00 96.56 236 ARG A O 1
ATOM 1886 N N . LEU A 1 237 ? -23.596 -0.727 35.468 1.00 96.38 237 LEU A N 1
ATOM 1887 C CA . LEU A 1 237 ? -23.525 -1.781 36.479 1.00 96.38 237 LEU A CA 1
ATOM 1888 C C . LEU A 1 237 ? -23.154 -1.213 37.848 1.00 96.38 237 LEU A C 1
ATOM 1890 O O . LEU A 1 237 ? -23.733 -1.621 38.851 1.00 96.38 237 LEU A O 1
ATOM 1894 N N . GLU A 1 238 ? -22.268 -0.223 37.899 1.00 96.00 238 GLU A N 1
ATOM 1895 C CA . GLU A 1 238 ? -21.900 0.456 39.139 1.00 96.00 238 GLU A CA 1
ATOM 1896 C C . GLU A 1 238 ? -23.098 1.185 39.771 1.00 96.00 238 GLU A C 1
ATOM 1898 O O . GLU A 1 238 ? -23.356 1.036 40.969 1.00 96.00 238 GLU A O 1
ATOM 1903 N N . LYS A 1 239 ? -23.905 1.886 38.962 1.00 96.12 239 LYS A N 1
ATOM 1904 C CA . LYS A 1 239 ? -25.165 2.510 39.414 1.00 96.12 239 LYS A CA 1
ATOM 1905 C C . LYS A 1 239 ? -26.200 1.484 39.881 1.00 96.12 239 LYS A C 1
ATOM 1907 O O . LYS A 1 239 ? -26.920 1.724 40.847 1.00 96.12 239 LYS A O 1
ATOM 1912 N N . GLN A 1 240 ? -26.297 0.338 39.208 1.00 96.69 240 GLN A N 1
ATOM 1913 C CA . GLN A 1 240 ? -27.192 -0.741 39.636 1.00 96.69 240 GLN A CA 1
ATOM 1914 C C . GLN A 1 240 ? -26.729 -1.366 40.953 1.00 96.69 240 GLN A C 1
ATOM 1916 O O . GLN A 1 240 ? -27.553 -1.639 41.824 1.00 96.69 240 GLN A O 1
ATOM 1921 N N . LEU A 1 241 ? -25.420 -1.554 41.124 1.00 97.00 241 LEU A N 1
ATOM 1922 C CA . LEU A 1 241 ? -24.837 -2.090 42.345 1.00 97.00 241 LEU A CA 1
ATOM 1923 C C . LEU A 1 241 ? -25.052 -1.145 43.532 1.00 97.00 241 LEU A C 1
ATOM 1925 O O . LEU A 1 241 ? -25.390 -1.610 44.620 1.00 97.00 241 LEU A O 1
ATOM 1929 N N . SER A 1 242 ? -24.878 0.166 43.346 1.00 94.88 242 SER A N 1
ATOM 1930 C CA . SER A 1 242 ? -25.131 1.147 44.407 1.00 94.88 242 SER A CA 1
ATOM 1931 C C . SER A 1 242 ? -26.613 1.201 44.789 1.00 94.88 242 SER A C 1
ATOM 1933 O O . SER A 1 242 ? -26.931 1.134 45.975 1.00 94.88 242 SER A O 1
ATOM 1935 N N . ALA A 1 243 ? -27.524 1.194 43.810 1.00 95.56 243 ALA A N 1
ATOM 1936 C CA . ALA A 1 243 ? -28.963 1.124 44.063 1.00 95.56 243 ALA A CA 1
ATOM 1937 C C . ALA A 1 243 ? -29.374 -0.172 44.787 1.00 95.56 243 ALA A C 1
ATOM 1939 O O . ALA A 1 243 ? -30.180 -0.137 45.716 1.00 95.56 243 ALA A O 1
ATOM 1940 N N . ALA A 1 244 ? -28.798 -1.315 44.402 1.00 95.50 244 ALA A N 1
ATOM 1941 C CA . ALA A 1 244 ? -29.059 -2.596 45.052 1.00 95.50 244 ALA A CA 1
ATOM 1942 C C . ALA A 1 244 ? -28.559 -2.622 46.505 1.00 95.50 244 ALA A C 1
ATOM 1944 O O . ALA A 1 244 ? -29.239 -3.170 47.372 1.00 95.50 244 ALA A O 1
ATOM 1945 N N . LYS A 1 245 ? -27.401 -2.009 46.788 1.00 96.44 245 LYS A N 1
ATOM 1946 C CA . LYS A 1 245 ? -26.885 -1.863 48.158 1.00 96.44 245 LYS A CA 1
ATOM 1947 C C . LYS A 1 245 ? -27.813 -1.011 49.022 1.00 96.44 245 LYS A C 1
ATOM 1949 O O . LYS A 1 245 ? -28.117 -1.424 50.137 1.00 96.44 245 LYS A O 1
ATOM 1954 N N . GLU A 1 246 ? -28.299 0.117 48.508 1.00 96.50 246 GLU A N 1
ATOM 1955 C CA . GLU A 1 246 ? -29.237 0.974 49.246 1.00 96.50 246 GLU A CA 1
ATOM 1956 C C . GLU A 1 246 ? -30.554 0.237 49.533 1.00 96.50 246 GLU A C 1
ATOM 1958 O O . GLU A 1 246 ? -31.000 0.169 50.677 1.00 96.50 246 GLU A O 1
ATOM 1963 N N . ALA A 1 247 ? -31.118 -0.435 48.523 1.00 95.62 247 ALA A N 1
ATOM 1964 C CA . ALA A 1 247 ? -32.332 -1.233 48.684 1.00 95.62 247 ALA A CA 1
ATOM 1965 C C . ALA A 1 247 ? -32.155 -2.383 49.692 1.00 95.62 247 ALA A C 1
ATOM 1967 O O . ALA A 1 247 ? -33.076 -2.688 50.451 1.00 95.62 247 ALA A O 1
ATOM 1968 N N . ALA A 1 248 ? -30.977 -3.015 49.729 1.00 95.50 248 ALA A N 1
ATOM 1969 C CA . ALA A 1 248 ? -30.664 -4.048 50.710 1.00 95.50 248 ALA A CA 1
ATOM 1970 C C . ALA A 1 248 ? -30.594 -3.483 52.139 1.00 95.50 248 ALA A C 1
ATOM 1972 O O . ALA A 1 248 ? -31.125 -4.101 53.063 1.00 95.50 248 ALA A O 1
ATOM 1973 N N . ILE A 1 249 ? -30.000 -2.299 52.322 1.00 96.31 249 ILE A N 1
ATOM 1974 C CA . ILE A 1 249 ? -29.951 -1.610 53.620 1.00 96.31 249 ILE A CA 1
ATOM 1975 C C . ILE A 1 249 ? -31.365 -1.242 54.088 1.00 96.31 249 ILE A C 1
ATOM 1977 O O . ILE A 1 249 ? -31.717 -1.481 55.244 1.00 96.31 249 ILE A O 1
ATOM 1981 N N . ASP A 1 250 ? -32.210 -0.716 53.204 1.00 95.94 250 ASP A N 1
ATOM 1982 C CA . ASP A 1 250 ? -33.594 -0.376 53.547 1.00 95.94 250 ASP A CA 1
ATOM 1983 C C . ASP A 1 250 ? -34.445 -1.618 53.847 1.00 95.94 250 ASP A C 1
ATOM 1985 O O . ASP A 1 250 ? -35.222 -1.639 54.810 1.00 95.94 250 ASP A O 1
ATOM 1989 N N . ALA A 1 251 ? -34.257 -2.702 53.092 1.00 94.62 251 ALA A N 1
ATOM 1990 C CA . ALA A 1 251 ? -34.872 -3.992 53.392 1.00 94.62 251 ALA A CA 1
ATOM 1991 C C . ALA A 1 251 ? -34.432 -4.522 54.770 1.00 94.62 251 ALA A C 1
ATOM 1993 O O . ALA A 1 251 ? -35.263 -5.011 55.536 1.00 94.62 251 ALA A O 1
ATOM 1994 N N . GLN A 1 252 ? -33.157 -4.364 55.134 1.00 96.25 252 GLN A N 1
ATOM 1995 C CA . GLN A 1 252 ? -32.663 -4.732 56.459 1.00 96.25 252 GLN A CA 1
ATOM 1996 C C . GLN A 1 252 ? -33.312 -3.883 57.563 1.00 96.25 252 GLN A C 1
ATOM 1998 O O . GLN A 1 252 ? -33.842 -4.435 58.526 1.00 96.25 252 GLN A O 1
ATOM 2003 N N . ARG A 1 253 ? -33.359 -2.553 57.409 1.00 95.19 253 ARG A N 1
ATOM 2004 C CA . ARG A 1 253 ? -34.005 -1.651 58.384 1.00 95.19 253 ARG A CA 1
ATOM 2005 C C . ARG A 1 253 ? -35.483 -1.988 58.588 1.00 95.19 253 ARG A C 1
ATOM 2007 O O . ARG A 1 253 ? -35.975 -1.992 59.718 1.00 95.19 253 ARG A O 1
ATOM 2014 N N . THR A 1 254 ? -36.204 -2.286 57.507 1.00 95.12 254 THR A N 1
ATOM 2015 C CA . THR A 1 254 ? -37.622 -2.672 57.584 1.00 95.12 254 THR A CA 1
ATOM 2016 C C . THR A 1 254 ? -37.814 -4.040 58.240 1.00 95.12 254 THR A C 1
ATOM 2018 O O . THR A 1 254 ? -38.754 -4.206 59.020 1.00 95.12 254 THR A O 1
ATOM 2021 N N . ALA A 1 255 ? -36.921 -5.003 57.994 1.00 94.50 255 ALA A N 1
ATOM 2022 C CA . ALA A 1 255 ? -36.929 -6.294 58.676 1.00 94.50 255 ALA A CA 1
ATOM 2023 C C . ALA A 1 255 ? -36.671 -6.147 60.187 1.00 94.50 255 ALA A C 1
ATOM 2025 O O . ALA A 1 255 ? -37.455 -6.660 60.985 1.00 94.50 255 ALA A O 1
ATOM 2026 N N . GLU A 1 256 ? -35.656 -5.374 60.587 1.00 95.50 256 GLU A N 1
ATOM 2027 C CA . GLU A 1 256 ? -35.344 -5.095 61.997 1.00 95.50 256 GLU A CA 1
ATOM 2028 C C . GLU A 1 256 ? -36.496 -4.370 62.712 1.00 95.50 256 GLU A C 1
ATOM 2030 O O . GLU A 1 256 ? -36.824 -4.674 63.861 1.00 95.50 256 GLU A O 1
ATOM 2035 N N . SER A 1 257 ? -37.152 -3.421 62.035 1.00 94.94 257 SER A N 1
ATOM 2036 C CA . SER A 1 257 ? -38.338 -2.737 62.564 1.00 94.94 257 SER A CA 1
ATOM 2037 C C . SER A 1 257 ? -39.501 -3.707 62.801 1.00 94.94 257 SER A C 1
ATOM 2039 O O . SER A 1 257 ? -40.106 -3.694 63.877 1.00 94.94 257 SER A O 1
ATOM 2041 N N . ARG A 1 258 ? -39.780 -4.599 61.840 1.00 94.12 258 ARG A N 1
ATOM 2042 C CA . ARG A 1 258 ? -40.818 -5.634 61.978 1.00 94.12 258 ARG A CA 1
ATOM 2043 C C . ARG A 1 258 ? -40.496 -6.609 63.105 1.00 94.12 258 ARG A C 1
ATOM 2045 O O . ARG A 1 258 ? -41.387 -6.942 63.886 1.00 94.12 258 ARG A O 1
ATOM 2052 N N . GLU A 1 259 ? -39.242 -7.030 63.232 1.00 95.31 259 GLU A N 1
ATOM 2053 C CA . GLU A 1 259 ? -38.811 -7.919 64.310 1.00 95.31 259 GLU A CA 1
ATOM 2054 C C . GLU A 1 259 ? -39.027 -7.280 65.687 1.00 95.31 259 GLU A C 1
ATOM 2056 O O . GLU A 1 259 ? -39.616 -7.918 66.564 1.00 95.31 259 GLU A O 1
ATOM 2061 N N . LYS A 1 260 ? -38.641 -6.007 65.857 1.00 95.62 260 LYS A N 1
ATOM 2062 C CA . LYS A 1 260 ? -38.907 -5.241 67.085 1.00 95.62 260 LYS A CA 1
ATOM 2063 C C . LYS A 1 260 ? -40.403 -5.183 67.394 1.00 95.62 260 LYS A C 1
ATOM 2065 O O . LYS A 1 260 ? -40.795 -5.564 68.491 1.00 95.62 260 LYS A O 1
ATOM 2070 N N . SER A 1 261 ? -41.248 -4.843 66.415 1.00 94.12 261 SER A N 1
ATOM 2071 C CA . SER A 1 261 ? -42.703 -4.803 66.638 1.00 94.12 261 SER A CA 1
ATOM 2072 C C . SER A 1 261 ? -43.287 -6.163 67.035 1.00 94.12 261 SER A C 1
ATOM 2074 O O . SER A 1 261 ? -44.141 -6.242 67.915 1.00 94.12 261 SER A O 1
ATOM 2076 N N . MET A 1 262 ? -42.798 -7.256 66.438 1.00 93.06 262 MET A N 1
ATOM 2077 C CA . MET A 1 262 ? -43.242 -8.606 66.781 1.00 93.06 262 MET A CA 1
ATOM 2078 C C . MET A 1 262 ? -42.779 -9.002 68.182 1.00 93.06 262 MET A C 1
ATOM 2080 O O . MET A 1 262 ? -43.493 -9.712 68.887 1.00 93.06 262 MET A O 1
ATOM 2084 N N . LYS A 1 263 ? -41.587 -8.566 68.596 1.00 95.50 263 LYS A N 1
ATOM 2085 C CA . LYS A 1 263 ? -41.081 -8.789 69.951 1.00 95.50 263 LYS A CA 1
ATOM 2086 C C . LYS A 1 263 ? -41.924 -8.041 70.983 1.00 95.50 263 LYS A C 1
ATOM 2088 O O . LYS A 1 263 ? -42.371 -8.674 71.935 1.00 95.50 263 LYS A O 1
ATOM 2093 N N . ASP A 1 264 ? -42.229 -6.770 70.740 1.00 95.75 264 ASP A N 1
ATOM 2094 C CA . ASP A 1 264 ? -43.079 -5.962 71.622 1.00 95.75 264 ASP A CA 1
ATOM 2095 C C . ASP A 1 264 ? -44.486 -6.563 71.749 1.00 95.75 264 ASP A C 1
ATOM 2097 O O . ASP A 1 264 ? -45.017 -6.676 72.853 1.00 95.75 264 ASP A O 1
ATOM 2101 N N . GLN A 1 265 ? -45.070 -7.046 70.644 1.00 93.50 265 GLN A N 1
ATOM 2102 C CA . GLN A 1 265 ? -46.344 -7.775 70.670 1.00 93.50 265 GLN A CA 1
ATOM 2103 C C . GLN A 1 265 ? -46.270 -9.053 71.517 1.00 93.50 265 GLN A C 1
ATOM 2105 O O . GLN A 1 265 ? -47.171 -9.316 72.318 1.00 93.50 265 GLN A O 1
ATOM 2110 N N . ARG A 1 266 ? -45.200 -9.850 71.379 1.00 94.12 266 ARG A N 1
ATOM 2111 C CA . ARG A 1 266 ? -44.997 -11.058 72.200 1.00 94.12 266 ARG A CA 1
ATOM 2112 C C . ARG A 1 266 ? -44.847 -10.713 73.680 1.00 94.12 266 ARG A C 1
ATOM 2114 O O . ARG A 1 266 ? -45.402 -11.416 74.522 1.00 94.12 266 ARG A O 1
ATOM 2121 N N . ASP A 1 267 ? -44.106 -9.660 74.006 1.00 94.88 267 ASP A N 1
ATOM 2122 C CA . ASP A 1 267 ? -43.889 -9.241 75.390 1.00 94.88 267 ASP A CA 1
ATOM 2123 C C . ASP A 1 267 ? -45.164 -8.642 76.006 1.00 94.88 267 ASP A C 1
ATOM 2125 O O . ASP A 1 267 ? -45.482 -8.941 77.159 1.00 94.88 267 ASP A O 1
ATOM 2129 N N . HIS A 1 268 ? -45.970 -7.919 75.224 1.00 95.19 268 HIS A N 1
ATOM 2130 C CA . HIS A 1 268 ? -47.300 -7.471 75.637 1.00 95.19 268 HIS A CA 1
ATOM 2131 C C . HIS A 1 268 ? -48.254 -8.647 75.905 1.00 95.19 268 HIS A C 1
ATOM 2133 O O . HIS A 1 268 ? -48.912 -8.683 76.944 1.00 95.19 268 HIS A O 1
ATOM 2139 N N . ALA A 1 269 ? -48.276 -9.661 75.034 1.00 93.44 269 ALA A N 1
ATOM 2140 C CA . ALA A 1 269 ? -49.073 -10.870 75.251 1.00 93.44 269 ALA A CA 1
ATOM 2141 C C . ALA A 1 269 ? -48.658 -11.617 76.533 1.00 93.44 269 ALA A C 1
ATOM 2143 O O . ALA A 1 269 ? -49.509 -12.063 77.301 1.00 93.44 269 ALA A O 1
ATOM 2144 N N . ARG A 1 270 ? -47.349 -11.700 76.816 1.00 94.38 270 ARG A N 1
ATOM 2145 C CA . ARG A 1 270 ? -46.830 -12.273 78.072 1.00 94.38 270 ARG A CA 1
ATOM 2146 C C . ARG A 1 270 ? -47.255 -11.474 79.304 1.00 94.38 270 ARG A C 1
ATOM 2148 O O . ARG A 1 270 ? -47.487 -12.071 80.352 1.00 94.38 270 ARG A O 1
ATOM 2155 N N . LEU A 1 271 ? -47.332 -10.145 79.207 1.00 95.75 271 LEU A N 1
ATOM 2156 C CA . LEU A 1 271 ? -47.819 -9.289 80.294 1.00 95.75 271 LEU A CA 1
ATOM 2157 C C . LEU A 1 271 ? -49.304 -9.528 80.580 1.00 95.75 271 LEU A C 1
ATOM 2159 O O . LEU A 1 271 ? -49.664 -9.705 81.742 1.00 95.75 271 LEU A O 1
ATOM 2163 N N . LEU A 1 272 ? -50.140 -9.597 79.541 1.00 94.69 272 LEU A N 1
ATOM 2164 C CA . LEU A 1 272 ? -51.567 -9.903 79.687 1.00 94.69 272 LEU A CA 1
ATOM 2165 C C . LEU A 1 272 ? -51.794 -11.283 80.314 1.00 94.69 272 LEU A C 1
ATOM 2167 O O . LEU A 1 272 ? -52.626 -11.420 81.206 1.00 94.69 272 LEU A O 1
ATOM 2171 N N . ASP A 1 273 ? -51.018 -12.293 79.913 1.00 94.19 273 ASP A N 1
ATOM 2172 C CA . ASP A 1 273 ? -51.113 -13.635 80.498 1.00 94.19 273 ASP A CA 1
ATOM 2173 C C . ASP A 1 273 ? -50.732 -13.643 81.992 1.00 94.19 273 ASP A C 1
ATOM 2175 O O . ASP A 1 273 ? -51.385 -14.298 82.804 1.00 94.19 273 ASP A O 1
ATOM 2179 N N . ARG A 1 274 ? -49.724 -12.855 82.399 1.00 93.12 274 ARG A N 1
ATOM 2180 C CA . ARG A 1 274 ? -49.406 -12.661 83.828 1.00 93.12 274 ARG A CA 1
ATOM 2181 C C . ARG A 1 274 ? -50.560 -11.995 84.577 1.00 93.12 274 ARG A C 1
ATOM 2183 O O . ARG A 1 274 ? -50.982 -12.525 85.597 1.00 93.12 274 ARG A O 1
ATOM 2190 N N . GLN A 1 275 ? -51.114 -10.906 84.043 1.00 94.31 275 GLN A N 1
ATOM 2191 C CA . GLN A 1 275 ? -52.262 -10.222 84.652 1.00 94.31 275 GLN A CA 1
ATOM 2192 C C . GLN A 1 275 ? -53.478 -11.147 84.792 1.00 94.31 275 GLN A C 1
ATOM 2194 O O . GLN A 1 275 ? -54.144 -11.129 85.824 1.00 94.31 275 GLN A O 1
ATOM 2199 N N . ALA A 1 276 ? -53.750 -11.990 83.791 1.00 93.12 276 ALA A N 1
ATOM 2200 C CA . ALA A 1 276 ? -54.831 -12.970 83.845 1.00 93.12 276 ALA A CA 1
ATOM 2201 C C . ALA A 1 276 ? -54.608 -14.014 84.950 1.00 93.12 276 ALA A C 1
ATOM 2203 O O . ALA A 1 276 ? -55.549 -14.376 85.658 1.00 93.12 276 ALA A O 1
ATOM 2204 N N . ARG A 1 277 ? -53.363 -14.474 85.144 1.00 92.69 277 ARG A N 1
ATOM 2205 C CA . ARG A 1 277 ? -53.012 -15.380 86.249 1.00 92.69 277 ARG A CA 1
ATOM 2206 C C . ARG A 1 277 ? -53.178 -14.710 87.610 1.00 92.69 277 ARG A C 1
ATOM 2208 O O . ARG A 1 277 ? -53.753 -15.334 88.500 1.00 92.69 277 ARG A O 1
ATOM 2215 N N . ASP A 1 278 ? -52.734 -13.466 87.761 1.00 94.69 278 ASP A N 1
ATOM 2216 C CA . ASP A 1 278 ? -52.868 -12.709 89.012 1.00 94.69 278 ASP A CA 1
ATOM 2217 C C . ASP A 1 278 ? -54.348 -12.449 89.346 1.00 94.69 278 ASP A C 1
ATOM 2219 O O . ASP A 1 278 ? -54.787 -12.671 90.476 1.00 94.69 278 ASP A O 1
ATOM 2223 N N . ALA A 1 279 ? -55.161 -12.080 88.349 1.00 93.06 279 ALA A N 1
ATOM 2224 C CA . ALA A 1 279 ? -56.607 -11.930 88.501 1.00 93.06 279 ALA A CA 1
ATOM 2225 C C . ALA A 1 279 ? -57.283 -13.256 88.885 1.00 93.06 279 ALA A C 1
ATOM 2227 O O . ALA A 1 279 ? -58.109 -13.287 89.795 1.00 93.06 279 ALA A O 1
ATOM 2228 N N . ALA A 1 280 ? -56.894 -14.371 88.256 1.00 91.44 280 ALA A N 1
ATOM 2229 C CA . ALA A 1 280 ? -57.394 -15.694 88.620 1.00 91.44 280 ALA A CA 1
ATOM 2230 C C . ALA A 1 280 ? -56.995 -16.097 90.052 1.00 91.44 280 ALA A C 1
ATOM 2232 O O . ALA A 1 280 ? -57.770 -16.763 90.740 1.00 91.44 280 ALA A O 1
ATOM 2233 N N . GLN A 1 281 ? -55.811 -15.697 90.529 1.00 91.38 281 GLN A N 1
ATOM 2234 C CA . GLN A 1 281 ? -55.408 -15.901 91.923 1.00 91.38 281 GLN A CA 1
ATOM 2235 C C . GLN A 1 281 ? -56.249 -15.063 92.893 1.00 91.38 281 GLN A C 1
ATOM 2237 O O . GLN A 1 281 ? -56.727 -15.607 93.887 1.00 91.38 281 GLN A O 1
ATOM 2242 N N . LEU A 1 282 ? -56.484 -13.782 92.597 1.00 92.81 282 LEU A N 1
ATOM 2243 C CA . LEU A 1 282 ? -57.361 -12.920 93.400 1.00 92.81 282 LEU A CA 1
ATOM 2244 C C . LEU A 1 282 ? -58.797 -13.453 93.447 1.00 92.81 282 LEU A C 1
ATOM 2246 O O . LEU A 1 282 ? -59.396 -13.498 94.518 1.00 92.81 282 LEU A O 1
ATOM 2250 N N . GLN A 1 283 ? -59.323 -13.919 92.312 1.00 89.81 283 GLN A N 1
ATOM 2251 C CA . GLN A 1 283 ? -60.641 -14.549 92.235 1.00 89.81 283 GLN A CA 1
ATOM 2252 C C . GLN A 1 283 ? -60.719 -15.761 93.170 1.00 89.81 283 GLN A C 1
ATOM 2254 O O . GLN A 1 283 ? -61.635 -15.858 93.979 1.00 89.81 283 GLN A O 1
ATOM 2259 N N . ARG A 1 284 ? -59.711 -16.646 93.135 1.00 88.94 284 ARG A N 1
ATOM 2260 C CA . ARG A 1 284 ? -59.640 -17.800 94.046 1.00 88.94 284 ARG A CA 1
ATOM 2261 C C . ARG A 1 284 ? -59.600 -17.371 95.510 1.00 88.94 284 ARG A C 1
ATOM 2263 O O . ARG A 1 284 ? -60.265 -18.000 96.321 1.00 88.94 284 ARG A O 1
ATOM 2270 N N . GLN A 1 285 ? -58.853 -16.318 95.845 1.00 90.81 285 GLN A N 1
ATOM 2271 C CA . GLN A 1 285 ? -58.808 -15.781 97.210 1.00 90.81 285 GLN A CA 1
ATOM 2272 C C . GLN A 1 285 ? -60.157 -15.207 97.664 1.00 90.81 285 GLN A C 1
ATOM 2274 O O . GLN A 1 285 ? -60.529 -15.344 98.830 1.00 90.81 285 GLN A O 1
ATOM 2279 N N . LEU A 1 286 ? -60.896 -14.552 96.767 1.00 90.88 286 LEU A N 1
ATOM 2280 C CA . LEU A 1 286 ? -62.250 -14.078 97.050 1.00 90.88 286 LEU A CA 1
ATOM 2281 C C . LEU A 1 286 ? -63.212 -15.253 97.238 1.00 90.88 286 LEU A C 1
ATOM 2283 O O . LEU A 1 286 ? -63.941 -15.275 98.225 1.00 90.88 286 LEU A O 1
ATOM 2287 N N . ASP A 1 287 ? -63.159 -16.258 96.365 1.00 90.62 287 ASP A N 1
ATOM 2288 C CA . ASP A 1 287 ? -63.988 -17.462 96.468 1.00 90.62 287 ASP A CA 1
ATOM 2289 C C . ASP A 1 287 ? -63.718 -18.238 97.764 1.00 90.62 287 ASP A C 1
ATOM 2291 O O . ASP A 1 287 ? -64.650 -18.753 98.382 1.00 90.62 287 ASP A O 1
ATOM 2295 N N . THR A 1 288 ? -62.458 -18.329 98.207 1.00 87.94 288 THR A N 1
ATOM 2296 C CA . THR A 1 288 ? -62.128 -18.944 99.502 1.00 87.94 288 THR A CA 1
ATOM 2297 C C . THR A 1 288 ? -62.674 -18.123 100.662 1.00 87.94 288 THR A C 1
ATOM 2299 O O . THR A 1 288 ? -63.295 -18.697 101.547 1.00 87.94 288 THR A O 1
ATOM 2302 N N . LYS A 1 289 ? -62.541 -16.789 100.633 1.00 89.50 289 LYS A N 1
ATOM 2303 C CA . LYS A 1 289 ? -63.110 -15.917 101.676 1.00 89.50 289 LYS A CA 1
ATOM 2304 C C . LYS A 1 289 ? -64.636 -15.992 101.731 1.00 89.50 289 LYS A C 1
ATOM 2306 O O . LYS A 1 289 ? -65.202 -16.007 102.818 1.00 89.50 289 LYS A O 1
ATOM 2311 N N . LEU A 1 290 ? -65.304 -16.056 100.580 1.00 86.75 290 LEU A N 1
ATOM 2312 C CA . LEU A 1 290 ? -66.756 -16.233 100.504 1.00 86.75 290 LEU A CA 1
ATOM 2313 C C . LEU A 1 290 ? -67.183 -17.596 101.057 1.00 86.75 290 LEU A C 1
ATOM 2315 O O . LEU A 1 290 ? -68.164 -17.660 101.794 1.00 86.75 290 LEU A O 1
ATOM 2319 N N . ARG A 1 291 ? -66.441 -18.674 100.760 1.00 82.94 291 ARG A N 1
ATOM 2320 C CA . ARG A 1 291 ? -66.683 -19.990 101.376 1.00 82.94 291 ARG A CA 1
ATOM 2321 C C . ARG A 1 291 ? -66.490 -19.956 102.887 1.00 82.94 291 ARG A C 1
ATOM 2323 O O . ARG A 1 291 ? -67.362 -20.430 103.600 1.00 82.94 291 ARG A O 1
ATOM 2330 N N . GLU A 1 292 ? -65.410 -19.354 103.377 1.00 83.50 292 GLU A N 1
ATOM 2331 C CA . GLU A 1 292 ? -65.165 -19.199 104.816 1.00 83.50 292 GLU A CA 1
ATOM 2332 C C . GLU A 1 292 ? -66.276 -18.390 105.501 1.00 83.50 292 GLU A C 1
ATOM 2334 O O . GLU A 1 292 ? -66.736 -18.762 106.577 1.00 83.50 292 GLU A O 1
ATOM 2339 N N . GLN A 1 293 ? -66.756 -17.307 104.880 1.00 81.88 293 GLN A N 1
ATOM 2340 C CA . GLN A 1 293 ? -67.895 -16.541 105.392 1.00 81.88 293 GLN A CA 1
ATOM 2341 C C . GLN A 1 293 ? -69.190 -17.356 105.395 1.00 81.88 293 GLN A C 1
ATOM 2343 O O . GLN A 1 293 ? -69.924 -17.305 106.378 1.00 81.88 293 GLN A O 1
ATOM 2348 N N . ALA A 1 294 ? -69.464 -18.120 104.336 1.00 78.44 294 ALA A N 1
ATOM 2349 C CA . ALA A 1 294 ? -70.630 -18.994 104.269 1.00 78.44 294 ALA A CA 1
ATOM 2350 C C . ALA A 1 294 ? -70.567 -20.111 105.322 1.00 78.44 294 ALA A C 1
ATOM 2352 O O . ALA A 1 294 ? -71.564 -20.381 105.983 1.00 78.44 294 ALA A O 1
ATOM 2353 N N . GLU A 1 295 ? -69.398 -20.720 105.535 1.00 80.19 295 GLU A N 1
ATOM 2354 C CA . GLU A 1 295 ? -69.180 -21.716 106.587 1.00 80.19 295 GLU A CA 1
ATOM 2355 C C . GLU A 1 295 ? -69.306 -21.114 107.989 1.00 80.19 295 GLU A C 1
ATOM 2357 O O . GLU A 1 295 ? -69.889 -21.735 108.876 1.00 80.19 295 GLU A O 1
ATOM 2362 N N . ASN A 1 296 ? -68.793 -19.902 108.211 1.00 79.81 296 ASN A N 1
ATOM 2363 C CA . ASN A 1 296 ? -68.942 -19.207 109.487 1.00 79.81 296 ASN A CA 1
ATOM 2364 C C . ASN A 1 296 ? -70.401 -18.820 109.749 1.00 79.81 296 ASN A C 1
ATOM 2366 O O . ASN A 1 296 ? -70.890 -19.055 110.850 1.00 79.81 296 ASN A O 1
ATOM 2370 N N . GLY A 1 297 ? -71.115 -18.318 108.737 1.00 76.75 297 GLY A N 1
ATOM 2371 C CA . GLY A 1 297 ? -72.549 -18.041 108.825 1.00 76.75 297 GLY A CA 1
ATOM 2372 C C . GLY A 1 297 ? -73.378 -19.307 109.054 1.00 76.75 297 GLY A C 1
ATOM 2373 O O . GLY A 1 297 ? -74.305 -19.294 109.858 1.00 76.75 297 GLY A O 1
ATOM 2374 N N . ALA A 1 298 ? -73.016 -20.430 108.425 1.00 73.19 298 ALA A N 1
ATOM 2375 C CA . ALA A 1 298 ? -73.647 -21.726 108.678 1.00 73.19 298 ALA A CA 1
ATOM 2376 C C . ALA A 1 298 ? -73.418 -22.201 110.123 1.00 73.19 298 ALA A C 1
ATOM 2378 O O . ALA A 1 298 ? -74.367 -22.610 110.786 1.00 73.19 298 ALA A O 1
ATOM 2379 N N . LYS A 1 299 ? -72.195 -22.071 110.653 1.00 76.50 299 LYS A N 1
ATOM 2380 C CA . LYS A 1 299 ? -71.879 -22.385 112.060 1.00 76.50 299 LYS A CA 1
ATOM 2381 C C . LYS A 1 299 ? -72.614 -21.474 113.048 1.00 76.50 299 LYS A C 1
ATOM 2383 O O . LYS A 1 299 ? -72.966 -21.902 114.142 1.00 76.50 299 LYS A O 1
ATOM 2388 N N . GLU A 1 300 ? -72.835 -20.213 112.693 1.00 71.62 300 GLU A N 1
ATOM 2389 C CA . GLU A 1 300 ? -73.586 -19.254 113.511 1.00 71.62 300 GLU A CA 1
ATOM 2390 C C . GLU A 1 300 ? -75.096 -19.557 113.494 1.00 71.62 300 GLU A C 1
ATOM 2392 O O . GLU A 1 300 ? -75.761 -19.515 114.532 1.00 71.62 300 GLU A O 1
ATOM 2397 N N . LEU A 1 301 ? -75.626 -19.986 112.347 1.00 68.75 301 LEU A N 1
ATOM 2398 C CA . LEU A 1 301 ? -76.981 -20.525 112.231 1.00 68.75 301 LEU A CA 1
ATOM 2399 C C . LEU A 1 301 ? -77.159 -21.829 113.018 1.00 68.75 301 LEU A C 1
ATOM 2401 O O . LEU A 1 301 ? -78.166 -21.979 113.696 1.00 68.75 301 LEU A O 1
ATOM 2405 N N . GLU A 1 302 ? -76.187 -22.743 113.003 1.00 71.19 302 GLU A N 1
ATOM 2406 C CA . GLU A 1 302 ? -76.222 -23.953 113.838 1.00 71.19 302 GLU A CA 1
ATOM 2407 C C . GLU A 1 302 ? -76.214 -23.625 115.338 1.00 71.19 302 GLU A C 1
ATOM 2409 O O . GLU A 1 302 ? -76.940 -24.258 116.101 1.00 71.19 302 GLU A O 1
ATOM 2414 N N . ARG A 1 303 ? -75.457 -22.607 115.775 1.00 68.25 303 ARG A N 1
ATOM 2415 C CA . ARG A 1 303 ? -75.496 -22.136 117.173 1.00 68.25 303 ARG A CA 1
ATOM 2416 C C . ARG A 1 303 ? -76.856 -21.558 117.548 1.00 68.25 303 ARG A C 1
ATOM 2418 O O . ARG A 1 303 ? -77.404 -21.939 118.574 1.00 68.25 303 ARG A O 1
ATOM 2425 N N . THR A 1 304 ? -77.421 -20.694 116.708 1.00 65.44 304 THR A N 1
ATOM 2426 C CA . THR A 1 304 ? -78.735 -20.081 116.977 1.00 65.44 304 THR A CA 1
ATOM 2427 C C . THR A 1 304 ? -79.888 -21.087 116.874 1.00 65.44 304 THR A C 1
ATOM 2429 O O . THR A 1 304 ? -80.860 -20.983 117.619 1.00 65.44 304 THR A O 1
ATOM 2432 N N . LEU A 1 305 ? -79.785 -22.102 116.009 1.00 60.00 305 LEU A N 1
ATOM 2433 C CA . LEU A 1 305 ? -80.698 -23.251 115.989 1.00 60.00 305 LEU A CA 1
ATOM 2434 C C . LEU A 1 305 ? -80.542 -24.118 117.240 1.00 60.00 305 LEU A C 1
ATOM 2436 O O . LEU A 1 305 ? -81.551 -24.507 117.816 1.00 60.00 305 LEU A O 1
ATOM 2440 N N . GLY A 1 306 ? -79.314 -24.361 117.704 1.00 60.72 306 GLY A N 1
ATOM 2441 C CA . GLY A 1 306 ? -79.052 -25.044 118.971 1.00 60.72 306 GLY A CA 1
ATOM 2442 C C . GLY A 1 306 ? -79.650 -24.309 120.174 1.00 60.72 306 GLY A C 1
ATOM 2443 O O . GLY A 1 306 ? -80.293 -24.935 121.010 1.00 60.72 306 GLY A O 1
ATOM 2444 N N . GLU A 1 307 ? -79.530 -22.979 120.219 1.00 57.25 307 GLU A N 1
ATOM 2445 C CA . GLU A 1 307 ? -80.154 -22.119 121.239 1.00 57.25 307 GLU A CA 1
ATOM 2446 C C . GLU A 1 307 ? -81.694 -22.122 121.146 1.00 57.25 307 GLU A C 1
ATOM 2448 O O . GLU A 1 307 ? -82.392 -22.120 122.167 1.00 57.25 307 GLU A O 1
ATOM 2453 N N . ARG A 1 308 ? -82.255 -22.191 119.929 1.00 57.50 308 ARG A N 1
ATOM 2454 C CA . ARG A 1 308 ? -83.703 -22.363 119.716 1.00 57.50 308 ARG A CA 1
ATOM 2455 C C . ARG A 1 308 ? -84.211 -23.742 120.141 1.00 57.50 308 ARG A C 1
ATOM 2457 O O . ARG A 1 308 ? -85.267 -23.832 120.754 1.00 57.50 308 ARG A O 1
ATOM 2464 N N . ASP A 1 309 ? -83.470 -24.808 119.872 1.00 55.28 309 ASP A N 1
ATOM 2465 C CA . ASP A 1 309 ? -83.830 -26.161 120.313 1.00 55.28 309 ASP A CA 1
ATOM 2466 C C . ASP A 1 309 ? -83.696 -26.331 121.834 1.00 55.28 309 ASP A C 1
ATOM 2468 O O . ASP A 1 309 ? -84.418 -27.127 122.439 1.00 55.28 309 ASP A O 1
ATOM 2472 N N . GLN A 1 310 ? -82.810 -25.564 122.474 1.00 54.31 310 GLN A N 1
ATOM 2473 C CA . GLN A 1 310 ? -82.703 -25.495 123.932 1.00 54.31 310 GLN A CA 1
ATOM 2474 C C . GLN A 1 310 ? -83.901 -24.765 124.552 1.00 54.31 310 GLN A C 1
ATOM 2476 O O . GLN A 1 310 ? -84.495 -25.271 125.498 1.00 54.31 310 GLN A O 1
ATOM 2481 N N . THR A 1 311 ? -84.333 -23.652 123.954 1.00 54.03 311 THR A N 1
ATOM 2482 C CA . THR A 1 311 ? -85.524 -22.907 124.404 1.00 54.03 311 THR A CA 1
ATOM 2483 C C . THR A 1 311 ? -86.847 -23.631 124.127 1.00 54.03 311 THR A C 1
ATOM 2485 O O . THR A 1 311 ? -87.803 -23.450 124.873 1.00 54.03 311 THR A O 1
ATOM 2488 N N . VAL A 1 312 ? -86.921 -24.502 123.113 1.00 54.38 312 VAL A N 1
ATOM 2489 C CA . VAL A 1 312 ? -88.103 -25.354 122.856 1.00 54.38 312 VAL A CA 1
ATOM 2490 C C . VAL A 1 312 ? -88.176 -26.562 123.803 1.00 54.38 312 VAL A C 1
ATOM 2492 O O . VAL A 1 312 ? -89.266 -27.063 124.051 1.00 54.38 312 VAL A O 1
ATOM 2495 N N . LYS A 1 313 ? -87.055 -27.021 124.375 1.00 53.19 313 LYS A N 1
ATOM 2496 C CA . LYS A 1 313 ? -87.034 -28.079 125.408 1.00 53.19 313 LYS A CA 1
ATOM 2497 C C . LYS A 1 313 ? -87.357 -27.581 126.822 1.00 53.19 313 LYS A C 1
ATOM 2499 O O . LYS A 1 313 ? -87.542 -28.405 127.714 1.00 53.19 313 LYS A O 1
ATOM 2504 N N . GLU A 1 314 ? -87.395 -26.268 127.025 1.00 49.00 314 GLU A N 1
ATOM 2505 C CA . GLU A 1 314 ? -87.717 -25.616 128.302 1.00 49.00 314 GLU A CA 1
ATOM 2506 C C . GLU A 1 314 ? -89.187 -25.147 128.397 1.00 49.00 314 GLU A C 1
ATOM 2508 O O . GLU A 1 314 ? -89.583 -24.588 129.422 1.00 49.00 314 GLU A O 1
ATOM 2513 N N . LEU A 1 315 ? -89.999 -25.407 127.362 1.00 43.31 315 LEU A N 1
ATOM 2514 C CA . LEU A 1 315 ? -91.460 -25.223 127.321 1.00 43.31 315 LEU A CA 1
ATOM 2515 C C . LEU A 1 315 ? -92.189 -26.565 127.467 1.00 43.31 315 LEU A C 1
ATOM 2517 O O . LEU A 1 315 ? -93.244 -26.574 128.142 1.00 43.31 315 LEU A O 1
#

pLDDT: mean 79.24, std 17.92, range [33.16, 97.0]

Secondary structure (DSSP, 8-state):
--HHHHHHHHHHHHHHHHHHHHTS-HHHHHHHHHS--HHHHHHHHHHHHHHHHHHHHHHHHHH---PPPPPPP-PPPP----------HHHHHHHHHHHHHHHHHHHHHHHHHHHHHHHHHHHHHHHHHHHHHHHHHHHHHHHHHHHHHHTTTSHHHHHHHHHHHHHHHHHHHHHHHHHHHHHHHHHHHHHHHHHHHHHHHHHHHHHHHHHHHHHHHHHHHHHHHHHHHHHHHHHHHHHHHHHHHHHHHHHHHHHHHHHHHHHHHHHHHHHHHHHHHHHHHHHHHHHHHHHHHHHHHHHHHHHHHHHHHHHHTT-

Organism: Hortaea werneckii (NCBI:txid91943)

Radius of gyration: 60.8 Å; chains: 1; bounding box: 135×61×198 Å

Foldseek 3Di:
DDVVVVVVVLVVVVVVVVVVVVPDDPVVVVVVVVVDDPVVVVCCVVVVSVVVVVVVVVCCVVPVPDDDDDDDDDDDDPDPPPDDPQCDPVNLCVVLVVLVVVLVVLVVVLVVLVVVLVVLVVVLVVLVVVLVVLVVVLVVLVVVLVVLVVVPPDPVSVVVNVVSVVVNVVSVVVSVVSVVVSVVSVVVSVVSVVVSVVSVVVNVVSVVVSVVSVVVVVVSVVVVVVVVVVVVVVVVVVVVVVVVVVVVVVVVVVVVVVVVVVVVVVVVVVVVVVVVVVVVVVVVVVVVVVVVVVVVVVVVVVVVVVVVVVVVVVD